Protein AF-A0A916D7Z2-F1 (afdb_monomer)

Foldseek 3Di:
DDDDDDDDDDDDDDDDDDDDDDDDDDDDPPPPDDDDDPDPDDPPDPDPPPPPVPDPVVPAPPDQCQDPQNLLVLLQVCLCCCLQPPAPDPGDDQPDPCSVPDSERPDAAEEFEDALYFLVSQVVSQVSNHDRYHYDDPVPPPPPHWYKYFNHWDDDQFKIKTKIWTFHCNVPADPVSHTQTKIKIWIWGGHPHRIHTPDIDIDDSPPDQGDDGDGRDPDGDPCSNVVRVVVCVVPPPDSPVD

Radius of gyration: 26.57 Å; Cα contacts (8 Å, |Δi|>4): 351; chains: 1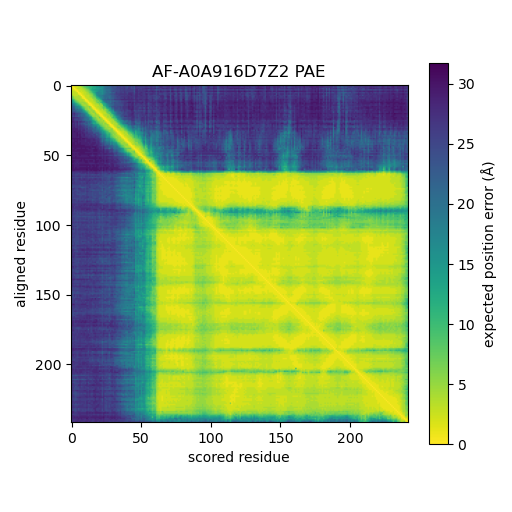; bounding box: 69×59×75 Å

Sequence (242 aa):
MGVPIARGGGELQTASMRLARRIREDDMNRIFGGVVVLGLCAIAGCQQYVSSPGVPTARGIPENPNKPAAVSCMVEAVRYVATRYPPGDFNYEARSAKEQGALEVPYAMVVNPPRGLRQSFYKRLVREIGPRCEPIAPANEAGPNPVFHISRVWMRFDSATVDVLRPMPEVGPGADGKPVYQMVTVRLEGGVEPWRVIHARAWAPEGVEIPAGYPMPDVERVDQFRWQMEEDQRNPPDRRAY

Structure (mmCIF, N/CA/C/O backbone):
data_AF-A0A916D7Z2-F1
#
_entry.id   AF-A0A916D7Z2-F1
#
loop_
_atom_site.group_PDB
_atom_site.id
_atom_site.type_symbol
_atom_site.label_atom_id
_atom_site.label_alt_id
_atom_site.label_comp_id
_atom_site.label_asym_id
_atom_site.label_entity_id
_atom_site.label_seq_id
_atom_site.pdbx_PDB_ins_code
_atom_site.Cartn_x
_atom_site.Cartn_y
_atom_site.Cartn_z
_atom_site.occupancy
_atom_site.B_iso_or_equiv
_atom_site.auth_seq_id
_atom_site.auth_comp_id
_atom_site.auth_asym_id
_atom_site.auth_atom_id
_atom_site.pdbx_PDB_model_num
ATOM 1 N N . MET A 1 1 ? -43.341 40.011 -0.600 1.00 49.50 1 MET A N 1
ATOM 2 C CA . MET A 1 1 ? -44.083 38.732 -0.523 1.00 49.50 1 MET A CA 1
ATOM 3 C C . MET A 1 1 ? -43.173 37.743 0.206 1.00 49.50 1 MET A C 1
ATOM 5 O O . MET A 1 1 ? -42.192 37.339 -0.383 1.00 49.50 1 MET A O 1
ATOM 9 N N . GLY A 1 2 ? -43.264 37.425 1.496 1.00 50.59 2 GLY A N 1
ATOM 10 C CA . GLY A 1 2 ? -44.355 37.533 2.460 1.00 50.59 2 GLY A CA 1
ATOM 11 C C . GLY A 1 2 ? -44.985 36.160 2.726 1.00 50.59 2 GLY A C 1
ATOM 12 O O . GLY A 1 2 ? -46.161 36.007 2.433 1.00 50.59 2 GLY A O 1
ATOM 13 N N . VAL A 1 3 ? -44.222 35.169 3.216 1.00 54.00 3 VAL A N 1
ATOM 14 C CA . VAL A 1 3 ? -44.752 33.848 3.620 1.00 54.00 3 VAL A CA 1
ATOM 15 C C . VAL A 1 3 ? -44.402 33.579 5.095 1.00 54.00 3 VAL A C 1
ATOM 17 O O . VAL A 1 3 ? -43.225 33.688 5.447 1.00 54.00 3 VAL A O 1
ATOM 20 N N . PRO A 1 4 ? -45.387 33.272 5.964 1.00 58.06 4 PRO A N 1
ATOM 21 C CA . PRO A 1 4 ? -45.192 33.129 7.406 1.00 58.06 4 PRO A CA 1
ATOM 22 C C . PRO A 1 4 ? -45.060 31.669 7.898 1.00 58.06 4 PRO A C 1
ATOM 24 O O . PRO A 1 4 ? -45.696 30.763 7.379 1.00 58.06 4 PRO A O 1
ATOM 27 N N . ILE A 1 5 ? -44.253 31.519 8.959 1.00 56.66 5 ILE A N 1
ATOM 28 C CA . ILE A 1 5 ? -44.453 30.774 10.226 1.00 56.66 5 ILE A CA 1
ATOM 29 C C . ILE A 1 5 ? -44.966 29.315 10.186 1.00 56.66 5 ILE A C 1
ATOM 31 O O . ILE A 1 5 ? -46.136 29.064 9.929 1.00 56.66 5 ILE A O 1
ATOM 35 N N . ALA A 1 6 ? -44.154 28.404 10.745 1.00 53.41 6 ALA A N 1
ATOM 36 C CA . ALA A 1 6 ? -44.627 27.374 11.681 1.00 53.41 6 ALA A CA 1
ATOM 37 C C . ALA A 1 6 ? -43.533 27.046 12.721 1.00 53.41 6 ALA A C 1
ATOM 39 O O . ALA A 1 6 ? -42.549 26.370 12.431 1.00 53.41 6 ALA A O 1
ATOM 40 N N . ARG A 1 7 ? -43.706 27.570 13.944 1.00 54.34 7 ARG A N 1
ATOM 41 C CA . ARG A 1 7 ? -42.998 27.154 15.166 1.00 54.34 7 ARG A CA 1
ATOM 42 C C . ARG A 1 7 ? -43.759 25.970 15.764 1.00 54.34 7 ARG A C 1
ATOM 44 O O . ARG A 1 7 ? -44.922 26.135 16.116 1.00 54.34 7 ARG A O 1
ATOM 51 N N . GLY A 1 8 ? -43.107 24.821 15.910 1.00 51.88 8 GLY A N 1
ATOM 52 C CA . GLY A 1 8 ? -43.609 23.687 16.685 1.00 51.88 8 GLY A CA 1
ATOM 53 C C . GLY A 1 8 ? -42.717 23.463 17.898 1.00 51.88 8 GLY A C 1
ATOM 54 O O . GLY A 1 8 ? -41.614 22.945 17.754 1.00 51.88 8 GLY A O 1
ATOM 55 N N . GLY A 1 9 ? -43.178 23.913 19.065 1.00 44.41 9 GLY A N 1
ATOM 56 C CA . GLY A 1 9 ? -42.588 23.602 20.362 1.00 44.41 9 GLY A CA 1
ATOM 57 C C . GLY A 1 9 ? -43.040 22.228 20.855 1.00 44.41 9 GLY A C 1
ATOM 58 O O . GLY A 1 9 ? -44.180 21.827 20.635 1.00 44.41 9 GLY A O 1
ATOM 59 N N . GLY A 1 10 ? -42.130 21.530 21.526 1.00 47.12 10 GLY A N 1
ATOM 60 C CA . GLY A 1 10 ? -42.363 20.253 22.193 1.00 47.12 10 GLY A CA 1
ATOM 61 C C . GLY A 1 10 ? -41.495 20.177 23.441 1.00 47.12 10 GLY A C 1
ATOM 62 O O . GLY A 1 10 ? -40.472 19.504 23.459 1.00 47.12 10 GLY A O 1
ATOM 63 N N . GLU A 1 11 ? -41.882 20.959 24.445 1.00 48.75 11 GLU A N 1
ATOM 64 C CA . GLU A 1 11 ? -41.474 20.817 25.841 1.00 48.75 11 GLU A CA 1
ATOM 65 C C . GLU A 1 11 ? -42.178 19.600 26.474 1.00 48.75 11 GLU A C 1
ATOM 67 O O . GLU A 1 11 ? -43.272 19.234 26.050 1.00 48.75 11 GLU A O 1
ATOM 72 N N . LEU A 1 12 ? -41.579 19.077 27.553 1.00 49.84 12 LEU A N 1
ATOM 73 C CA . LEU A 1 12 ? -42.124 18.135 28.552 1.00 49.84 12 LEU A CA 1
ATOM 74 C C . LEU A 1 12 ? -41.935 16.632 28.284 1.00 49.84 12 LEU A C 1
ATOM 76 O O . LEU A 1 12 ? -42.827 15.955 27.788 1.00 49.84 12 LEU A O 1
ATOM 80 N N . GLN A 1 13 ? -40.836 16.078 28.814 1.00 50.34 13 GLN A N 1
ATOM 81 C CA . GLN A 1 13 ? -40.924 14.903 29.698 1.00 50.34 13 GLN A CA 1
ATOM 82 C C . GLN A 1 13 ? -39.673 14.774 30.583 1.00 50.34 13 GLN A C 1
ATOM 84 O O . GLN A 1 13 ? -38.788 13.945 30.394 1.00 50.34 13 GLN A O 1
ATOM 89 N N . THR A 1 14 ? -39.628 15.628 31.600 1.00 53.16 14 THR A N 1
ATOM 90 C CA . THR A 1 14 ? -38.819 15.475 32.811 1.00 53.16 14 THR A CA 1
ATOM 91 C C . THR A 1 14 ? -39.800 15.209 33.947 1.00 53.16 14 THR A C 1
ATOM 93 O O . THR A 1 14 ? -40.543 16.119 34.293 1.00 53.16 14 THR A O 1
ATOM 96 N N . ALA A 1 15 ? -39.830 13.993 34.507 1.00 43.91 15 ALA A N 1
ATOM 97 C CA . ALA A 1 15 ? -40.147 13.730 35.921 1.00 43.91 15 ALA A CA 1
ATOM 98 C C . ALA A 1 15 ? -40.312 12.230 36.221 1.00 43.91 15 ALA A C 1
ATOM 100 O O . ALA A 1 15 ? -41.096 11.552 35.567 1.00 43.91 15 ALA A O 1
ATOM 101 N N . SER A 1 16 ? -39.701 11.826 37.346 1.00 46.69 16 SER A N 1
ATOM 102 C CA . SER A 1 16 ? -40.139 10.753 38.262 1.00 46.69 16 SER A CA 1
ATOM 103 C C . SER A 1 16 ? -40.000 9.309 37.769 1.00 46.69 16 SER A C 1
ATOM 105 O O . SER A 1 16 ? -40.387 8.976 36.668 1.00 46.69 16 SER A O 1
ATOM 107 N N . MET A 1 17 ? -39.516 8.328 38.529 1.00 45.81 17 MET A N 1
ATOM 108 C CA . MET A 1 17 ? -39.232 8.160 39.959 1.00 45.81 17 MET A CA 1
ATOM 109 C C . MET A 1 17 ? -38.392 6.869 40.035 1.00 45.81 17 MET A C 1
ATOM 111 O O . MET A 1 17 ? -38.741 5.869 39.419 1.00 45.81 17 MET A O 1
ATOM 115 N N . ARG A 1 18 ? -37.205 6.871 40.649 1.00 51.72 18 ARG A N 1
ATOM 116 C CA . ARG A 1 18 ? -36.972 6.312 41.997 1.00 51.72 18 ARG A CA 1
ATOM 117 C C . ARG A 1 18 ? -37.859 5.107 42.363 1.00 51.72 18 ARG A C 1
ATOM 119 O O . ARG A 1 18 ? -38.958 5.309 42.856 1.00 51.72 18 ARG A O 1
A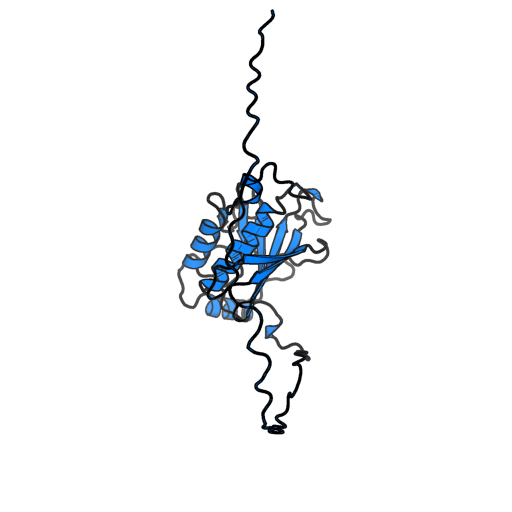TOM 126 N N . LEU A 1 19 ? -37.305 3.894 42.260 1.00 49.34 19 LEU A N 1
ATOM 127 C CA . LEU A 1 19 ? -37.539 2.762 43.179 1.00 49.34 19 LEU A CA 1
ATOM 128 C C . LEU A 1 19 ? -36.444 1.695 42.918 1.00 49.34 19 LEU A C 1
ATOM 130 O O . LEU A 1 19 ? -36.451 1.020 41.901 1.00 49.34 19 LEU A O 1
ATOM 134 N N . ALA A 1 20 ? -35.322 1.710 43.637 1.00 43.34 20 ALA A N 1
ATOM 135 C CA . ALA A 1 20 ? -35.097 0.942 44.869 1.00 43.34 20 ALA A CA 1
ATOM 136 C C . ALA A 1 20 ? -34.958 -0.593 44.688 1.00 43.34 20 ALA A C 1
ATOM 138 O O . ALA A 1 20 ? -35.936 -1.329 44.760 1.00 43.34 20 ALA A O 1
ATOM 139 N N . ARG A 1 21 ? -33.704 -1.059 44.567 1.00 48.19 21 ARG A N 1
ATOM 140 C CA . ARG A 1 21 ? -33.131 -2.310 45.134 1.00 48.19 21 ARG A CA 1
ATOM 141 C C . ARG A 1 21 ? -31.647 -2.326 44.729 1.00 48.19 21 ARG A C 1
ATOM 143 O O . ARG A 1 21 ? -31.343 -2.598 43.582 1.00 48.19 21 ARG A O 1
ATOM 150 N N . ARG A 1 22 ? -30.679 -1.849 45.518 1.00 52.09 22 ARG A N 1
ATOM 151 C CA . ARG A 1 22 ? -30.251 -2.284 46.863 1.00 52.09 22 ARG A CA 1
ATOM 152 C C . ARG A 1 22 ? -30.079 -3.807 46.937 1.00 52.09 22 ARG A C 1
ATOM 154 O O . ARG A 1 22 ? -30.904 -4.495 47.531 1.00 52.09 22 ARG A O 1
ATOM 161 N N . ILE A 1 23 ? -29.002 -4.305 46.325 1.00 56.97 23 ILE A N 1
ATOM 162 C CA . ILE A 1 23 ? -28.420 -5.623 46.607 1.00 56.97 23 ILE A CA 1
ATOM 163 C C . ILE A 1 23 ? -26.915 -5.438 46.851 1.00 56.97 23 ILE A C 1
ATOM 165 O O . ILE A 1 23 ? -26.148 -5.269 45.915 1.00 56.97 23 ILE A O 1
ATOM 169 N N . ARG A 1 24 ? -26.577 -5.441 48.147 1.00 48.75 24 ARG A N 1
ATOM 170 C CA . ARG A 1 24 ? -25.346 -5.926 48.800 1.00 48.75 24 ARG A CA 1
ATOM 171 C C . ARG A 1 24 ? -23.999 -5.612 48.141 1.00 48.75 24 ARG A C 1
ATOM 173 O O . ARG A 1 24 ? -23.380 -6.469 47.523 1.00 48.75 24 ARG A O 1
ATOM 180 N N . GLU A 1 25 ? -23.503 -4.423 48.446 1.00 55.09 25 GLU A N 1
ATOM 181 C CA . GLU A 1 25 ? -22.136 -4.275 48.953 1.00 55.09 25 GLU A CA 1
ATOM 182 C C . GLU A 1 25 ? -22.195 -4.573 50.467 1.00 55.09 25 GLU A C 1
ATOM 184 O O . GLU A 1 25 ? -23.236 -4.320 51.068 1.00 55.09 25 GLU A O 1
ATOM 189 N N . ASP A 1 26 ? -21.138 -5.141 51.051 1.00 50.84 26 ASP A N 1
ATOM 190 C CA . ASP A 1 26 ? -21.024 -5.651 52.439 1.00 50.84 26 ASP A CA 1
ATOM 191 C C . ASP A 1 26 ? -21.313 -7.159 52.599 1.00 50.84 26 ASP A C 1
ATOM 193 O O . ASP A 1 26 ? -22.373 -7.532 53.086 1.00 50.84 26 ASP A O 1
ATOM 197 N N . ASP A 1 27 ? -20.382 -8.031 52.163 1.00 49.69 27 ASP A N 1
ATOM 198 C CA . ASP A 1 27 ? -20.061 -9.319 52.840 1.00 49.69 27 ASP A CA 1
ATOM 199 C C . ASP A 1 27 ? -18.990 -10.172 52.117 1.00 49.69 27 ASP A C 1
ATOM 201 O O . ASP A 1 27 ? -19.120 -11.386 51.971 1.00 49.69 27 ASP A O 1
ATOM 205 N N . MET A 1 28 ? -17.872 -9.590 51.662 1.00 53.59 28 MET A N 1
ATOM 206 C CA . MET A 1 28 ? -16.782 -10.431 51.123 1.00 53.59 28 MET A CA 1
ATOM 207 C C . MET A 1 28 ? -15.371 -9.982 51.502 1.00 53.59 28 MET A C 1
ATOM 209 O O . MET A 1 28 ? -14.415 -10.229 50.778 1.00 53.59 28 MET A O 1
ATOM 213 N N . ASN A 1 29 ? -15.238 -9.360 52.678 1.00 49.62 29 ASN A N 1
ATOM 214 C CA . ASN A 1 29 ? -13.961 -8.875 53.214 1.00 49.62 29 ASN A CA 1
ATOM 215 C C . ASN A 1 29 ? -13.495 -9.614 54.488 1.00 49.62 29 ASN A C 1
ATOM 217 O O . ASN A 1 29 ? -12.782 -9.049 55.314 1.00 49.62 29 ASN A O 1
ATOM 221 N N . ARG A 1 30 ? -13.896 -10.880 54.691 1.00 50.03 30 ARG A N 1
ATOM 222 C CA . ARG A 1 30 ? -13.592 -11.630 55.932 1.00 50.03 30 ARG A CA 1
ATOM 223 C C . ARG A 1 30 ? -13.163 -13.090 55.758 1.00 50.03 30 ARG A C 1
ATOM 225 O O . ARG A 1 30 ? -13.492 -13.920 56.595 1.00 50.03 30 ARG A O 1
ATOM 232 N N . ILE A 1 31 ? -12.359 -13.408 54.744 1.00 53.72 31 ILE A N 1
ATOM 233 C CA . ILE A 1 31 ? -11.560 -14.649 54.760 1.00 53.72 31 ILE A CA 1
ATOM 234 C C . ILE A 1 31 ? -10.112 -14.314 54.379 1.00 53.72 31 ILE A C 1
ATOM 236 O O . ILE A 1 31 ? -9.596 -14.677 53.329 1.00 53.72 31 ILE A O 1
ATOM 240 N N . PHE A 1 32 ? -9.463 -13.565 55.274 1.00 48.22 32 PHE A N 1
ATOM 24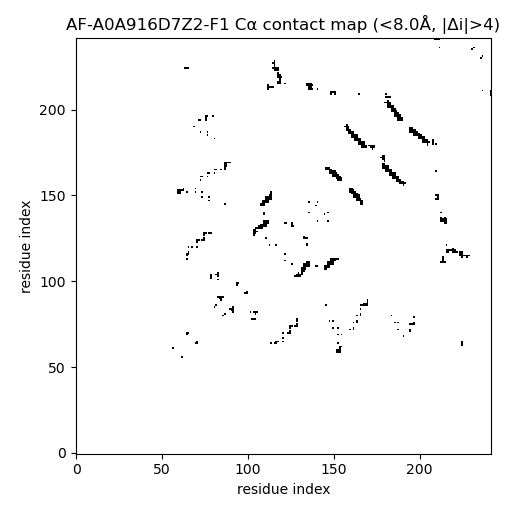1 C CA . PHE A 1 32 ? -8.019 -13.639 55.470 1.00 48.22 32 PHE A CA 1
ATOM 242 C C . PHE A 1 32 ? -7.746 -14.902 56.288 1.00 48.22 32 PHE A C 1
ATOM 244 O O . PHE A 1 32 ? -8.165 -14.990 57.440 1.00 48.22 32 PHE A O 1
ATOM 251 N N . GLY A 1 33 ? -7.064 -15.881 55.697 1.00 48.47 33 GLY A N 1
ATOM 252 C CA . GLY A 1 33 ? -6.774 -17.132 56.386 1.00 48.47 33 GLY A CA 1
ATOM 253 C C . GLY A 1 33 ? -5.818 -18.046 55.634 1.00 48.47 33 GLY A C 1
ATOM 254 O O . GLY A 1 33 ? -6.202 -19.148 55.283 1.00 48.47 33 GLY A O 1
ATOM 255 N N . GLY A 1 34 ? -4.580 -17.586 55.437 1.00 52.53 34 GLY A N 1
ATOM 256 C CA . GLY A 1 34 ? -3.409 -18.462 55.349 1.00 52.53 34 GLY A CA 1
ATOM 257 C C . GLY A 1 34 ? -3.189 -19.207 54.031 1.00 52.53 34 GLY A C 1
ATOM 258 O O . GLY A 1 34 ? -3.883 -20.158 53.706 1.00 52.53 34 GLY A O 1
ATOM 259 N N . VAL A 1 35 ? -2.127 -18.831 53.322 1.00 54.28 35 VAL A N 1
ATOM 260 C CA . VAL A 1 35 ? -0.909 -19.645 53.153 1.00 54.28 35 VAL A CA 1
ATOM 261 C C . VAL A 1 35 ? 0.024 -18.851 52.233 1.00 54.28 35 VAL A C 1
ATOM 263 O O . VAL A 1 35 ? -0.241 -18.625 51.055 1.00 54.28 35 VAL A O 1
ATOM 266 N N . VAL A 1 36 ? 1.124 -18.390 52.821 1.00 54.94 36 VAL A N 1
ATOM 267 C CA . VAL A 1 36 ? 2.285 -17.838 52.125 1.00 54.94 36 VAL A CA 1
ATOM 268 C C . VAL A 1 36 ? 3.044 -19.022 51.524 1.00 54.94 36 VAL A C 1
ATOM 270 O O . VAL A 1 36 ? 3.710 -19.750 52.254 1.00 54.94 36 VAL A O 1
ATOM 273 N N . VAL A 1 37 ? 2.953 -19.223 50.205 1.00 57.72 37 VAL A N 1
ATOM 274 C CA . VAL A 1 37 ? 3.957 -19.997 49.457 1.00 57.72 37 VAL A CA 1
ATOM 275 C C . VAL A 1 37 ? 4.864 -19.004 48.750 1.00 57.72 37 VAL A C 1
ATOM 277 O O . VAL A 1 37 ? 4.514 -18.404 47.736 1.00 57.72 37 VAL A O 1
ATOM 280 N N . LEU A 1 38 ? 6.045 -18.833 49.340 1.00 55.78 38 LEU A N 1
ATOM 281 C CA . LEU A 1 38 ? 7.215 -18.200 48.750 1.00 55.78 38 LEU A CA 1
ATOM 282 C C . LEU A 1 38 ? 7.659 -19.036 47.531 1.00 55.78 38 LEU A C 1
ATOM 284 O O . LEU A 1 38 ? 8.470 -19.952 47.642 1.00 55.78 38 LEU A O 1
ATOM 288 N N . GLY A 1 39 ? 7.080 -18.752 46.365 1.00 57.22 39 GLY A N 1
ATOM 289 C CA . GLY A 1 39 ? 7.452 -19.339 45.079 1.00 57.22 39 GLY A CA 1
ATOM 290 C C . GLY A 1 39 ? 8.335 -18.389 44.278 1.00 57.22 39 GLY A C 1
ATOM 291 O O . GLY A 1 39 ? 7.863 -17.729 43.357 1.00 57.22 39 GLY A O 1
ATOM 292 N N . LEU A 1 40 ? 9.611 -18.310 44.656 1.00 56.09 40 LEU A N 1
ATOM 293 C CA . LEU A 1 40 ? 10.700 -17.701 43.887 1.00 56.09 40 LEU A CA 1
ATOM 294 C C . LEU A 1 40 ? 10.844 -18.402 42.523 1.00 56.09 40 LEU A C 1
ATOM 296 O O . LEU A 1 40 ? 11.638 -19.324 42.372 1.00 56.09 40 LEU A O 1
ATOM 300 N N . CYS A 1 41 ? 10.101 -17.943 41.518 1.00 53.44 41 CYS A N 1
ATOM 301 C CA . CYS A 1 41 ? 10.340 -18.278 40.117 1.00 53.44 41 CYS A CA 1
ATOM 302 C C . CYS A 1 41 ? 10.607 -16.991 39.338 1.00 53.44 41 CYS A C 1
ATOM 304 O O . CYS A 1 41 ? 9.691 -16.301 38.904 1.00 53.44 41 CYS A O 1
ATOM 306 N N . ALA A 1 42 ? 11.899 -16.676 39.238 1.00 56.72 42 ALA A N 1
ATOM 307 C CA . ALA A 1 42 ? 12.555 -15.940 38.164 1.00 56.72 42 ALA A CA 1
ATOM 308 C C . ALA A 1 42 ? 11.622 -15.276 37.133 1.00 56.72 42 ALA A C 1
ATOM 310 O O . ALA A 1 42 ? 11.351 -15.832 36.069 1.00 56.72 42 ALA A O 1
ATOM 311 N N . ILE A 1 43 ? 11.230 -14.027 37.398 1.00 57.94 43 ILE A N 1
ATOM 312 C CA . ILE A 1 43 ? 10.771 -13.109 36.349 1.00 57.94 43 ILE A CA 1
ATOM 313 C C . ILE A 1 43 ? 12.032 -12.627 35.620 1.00 57.94 43 ILE A C 1
ATOM 315 O O . ILE A 1 43 ? 12.519 -11.512 35.797 1.00 57.94 43 ILE A O 1
ATOM 319 N N . ALA A 1 44 ? 12.644 -13.555 34.887 1.00 50.41 44 ALA A N 1
ATOM 320 C CA . ALA A 1 44 ? 13.781 -13.301 34.034 1.00 50.41 44 ALA A CA 1
ATOM 321 C C . ALA A 1 44 ? 13.329 -12.421 32.867 1.00 50.41 44 ALA A C 1
ATOM 323 O O . ALA A 1 44 ? 12.529 -12.837 32.034 1.00 50.41 44 ALA A O 1
ATOM 324 N N . GLY A 1 45 ? 13.895 -11.217 32.822 1.00 45.09 45 GLY A N 1
ATOM 325 C CA . GLY A 1 45 ? 14.105 -10.456 31.601 1.00 45.09 45 GLY A CA 1
ATOM 326 C C . GLY A 1 45 ? 12.848 -9.881 30.964 1.00 45.09 45 GLY A C 1
ATOM 327 O O . GLY A 1 45 ? 12.246 -10.489 30.082 1.00 45.09 45 GLY A O 1
ATOM 328 N N . CYS A 1 46 ? 12.560 -8.616 31.274 1.00 45.12 46 CYS A N 1
ATOM 329 C CA . CYS A 1 46 ? 11.953 -7.739 30.281 1.00 45.12 46 CYS A CA 1
ATOM 330 C C . CYS A 1 46 ? 12.826 -7.798 29.018 1.00 45.12 46 CYS A C 1
ATOM 332 O O . CYS A 1 46 ? 13.962 -7.325 29.005 1.00 45.12 46 CYS A O 1
ATOM 334 N N . GLN A 1 47 ? 12.311 -8.467 27.991 1.00 42.62 47 GLN A N 1
ATOM 335 C CA . GLN A 1 47 ? 12.988 -8.737 26.733 1.00 42.62 47 GLN A CA 1
ATOM 336 C C . GLN A 1 47 ? 13.272 -7.427 25.988 1.00 42.62 47 GLN A C 1
ATOM 338 O O . GLN A 1 47 ? 12.444 -6.938 25.221 1.00 42.62 47 GLN A O 1
ATOM 343 N N . GLN A 1 48 ? 14.467 -6.868 26.163 1.00 35.06 48 GLN A N 1
ATOM 344 C CA . GLN A 1 48 ? 15.028 -5.953 25.178 1.00 35.06 48 GLN A CA 1
ATOM 345 C C . GLN A 1 48 ? 15.531 -6.780 23.992 1.00 35.06 48 GLN A C 1
ATOM 347 O O . GLN A 1 48 ? 16.666 -7.249 23.970 1.00 35.06 48 GLN A O 1
ATOM 352 N N . TYR A 1 49 ? 14.677 -6.949 22.980 1.00 36.44 49 TYR A N 1
ATOM 353 C CA . TYR A 1 49 ? 15.124 -7.351 21.647 1.00 36.44 49 TYR A CA 1
ATOM 354 C C . TYR A 1 49 ? 15.879 -6.181 21.010 1.00 36.44 49 TYR A C 1
ATOM 356 O O . TYR A 1 49 ? 15.324 -5.400 20.240 1.00 36.44 49 TYR A O 1
ATOM 364 N N . VAL A 1 50 ? 17.163 -6.056 21.337 1.00 33.47 50 VAL A N 1
ATOM 365 C CA . VAL A 1 50 ? 18.112 -5.326 20.497 1.00 33.47 50 VAL A CA 1
ATOM 366 C C . VAL A 1 50 ? 18.667 -6.347 19.515 1.00 33.47 50 VAL A C 1
ATOM 368 O O . VAL A 1 50 ? 19.564 -7.118 19.840 1.00 33.47 50 VAL A O 1
ATOM 371 N N . SER A 1 51 ? 18.104 -6.401 18.309 1.00 37.94 51 SER A N 1
ATOM 372 C CA . SER A 1 51 ? 18.710 -7.149 17.208 1.00 37.94 51 SER A CA 1
ATOM 373 C C . SER A 1 51 ? 19.949 -6.388 16.730 1.00 37.94 51 SER A C 1
ATOM 375 O O . SER A 1 51 ? 19.866 -5.590 15.796 1.00 37.94 51 SER A O 1
ATOM 377 N N . SER A 1 52 ? 21.075 -6.593 17.415 1.00 33.78 52 SER A N 1
ATOM 378 C CA . SER A 1 52 ? 22.398 -6.164 16.968 1.00 33.78 52 SER A CA 1
ATOM 379 C C . SER A 1 52 ? 23.366 -7.355 16.998 1.00 33.78 52 SER A C 1
ATOM 381 O O . SER A 1 52 ? 23.469 -8.009 18.037 1.00 33.78 52 SER A O 1
ATOM 383 N N . PRO A 1 53 ? 24.075 -7.649 15.894 1.00 50.34 53 PRO A N 1
ATOM 384 C CA . PRO A 1 53 ? 23.992 -6.961 14.607 1.00 50.34 53 PRO A CA 1
ATOM 385 C C . PRO A 1 53 ? 22.644 -7.219 13.917 1.00 50.34 53 PRO A C 1
ATOM 387 O O . PRO A 1 53 ? 21.990 -8.234 14.157 1.00 50.34 53 PRO A O 1
ATOM 390 N N . GLY A 1 54 ? 22.203 -6.260 13.098 1.00 37.59 54 GLY A N 1
ATOM 391 C CA . GLY A 1 54 ? 20.910 -6.310 12.419 1.00 37.59 54 GLY A CA 1
ATOM 392 C C . GLY A 1 54 ? 20.740 -7.624 11.665 1.00 37.59 54 GLY A C 1
ATOM 393 O O . GLY A 1 54 ? 21.427 -7.871 10.675 1.00 37.59 54 GLY A O 1
ATOM 394 N N . VAL A 1 55 ? 19.829 -8.472 12.145 1.00 41.62 55 VAL A N 1
ATOM 395 C CA . VAL A 1 55 ? 19.451 -9.697 11.443 1.00 41.62 55 VAL A CA 1
ATOM 396 C C . VAL A 1 55 ? 18.943 -9.263 10.062 1.00 41.62 55 VAL A C 1
ATOM 398 O O . VAL A 1 55 ? 18.155 -8.316 9.996 1.00 41.62 55 VAL A O 1
ATOM 401 N N . PRO A 1 56 ? 19.354 -9.908 8.956 1.00 44.25 56 PRO A N 1
ATOM 402 C CA . PRO A 1 56 ? 18.895 -9.575 7.603 1.00 44.25 56 PRO A CA 1
ATOM 403 C C . PRO A 1 56 ? 17.366 -9.446 7.471 1.00 44.25 56 PRO A C 1
ATOM 405 O O . PRO A 1 56 ? 16.886 -8.717 6.612 1.00 44.25 56 PRO A O 1
ATOM 408 N N . THR A 1 57 ? 16.609 -10.065 8.384 1.00 44.88 57 THR A N 1
ATOM 409 C CA . THR A 1 57 ? 15.151 -9.955 8.550 1.00 44.88 57 THR A CA 1
ATOM 410 C C . THR A 1 57 ? 14.637 -8.559 8.934 1.00 44.88 57 THR A C 1
ATOM 412 O O . THR A 1 57 ? 13.430 -8.339 8.915 1.00 44.88 57 THR A O 1
ATOM 415 N N . ALA A 1 58 ? 15.508 -7.617 9.313 1.00 41.69 58 ALA A N 1
ATOM 416 C CA . ALA A 1 58 ? 15.155 -6.209 9.521 1.00 41.69 58 ALA A CA 1
ATOM 417 C C . ALA A 1 58 ? 14.982 -5.441 8.195 1.00 41.69 58 ALA A C 1
ATOM 419 O O . ALA A 1 58 ? 14.417 -4.347 8.184 1.00 41.69 58 ALA A O 1
ATOM 420 N N . ARG A 1 59 ? 15.433 -6.013 7.068 1.00 51.19 59 ARG A N 1
ATOM 421 C CA . ARG A 1 59 ? 15.109 -5.528 5.724 1.00 51.19 59 ARG A CA 1
ATOM 422 C C . ARG A 1 59 ? 13.816 -6.208 5.277 1.00 51.19 59 ARG A C 1
ATOM 424 O O . ARG A 1 59 ? 13.833 -7.403 5.037 1.00 51.19 59 ARG A O 1
ATOM 431 N N . GLY A 1 60 ? 12.726 -5.443 5.220 1.00 46.69 60 GLY A N 1
ATOM 432 C CA . GLY A 1 60 ? 11.525 -5.702 4.412 1.00 46.69 60 GLY A CA 1
ATOM 433 C C . GLY A 1 60 ? 11.030 -7.152 4.289 1.00 46.69 60 GLY A C 1
ATOM 434 O O . GLY A 1 60 ? 11.559 -7.935 3.516 1.00 46.69 60 GLY A O 1
ATOM 435 N N . ILE A 1 61 ? 9.908 -7.434 4.959 1.00 53.25 61 ILE A N 1
ATOM 436 C CA . ILE A 1 61 ? 9.000 -8.574 4.732 1.00 53.25 61 ILE A CA 1
ATOM 437 C C . ILE A 1 61 ? 9.623 -9.969 4.995 1.00 53.25 61 ILE A C 1
ATOM 439 O O . ILE A 1 61 ? 9.828 -10.757 4.074 1.00 53.25 61 ILE A O 1
ATOM 443 N N . PRO A 1 62 ? 9.833 -10.357 6.273 1.00 56.72 62 PRO A N 1
ATOM 444 C CA . PRO A 1 62 ? 10.061 -11.762 6.634 1.00 56.72 62 PRO A CA 1
ATOM 445 C C . PRO A 1 62 ? 8.794 -12.631 6.497 1.00 56.72 62 PRO A C 1
ATOM 447 O O . PRO A 1 62 ? 8.865 -13.853 6.618 1.00 56.72 62 PRO A O 1
ATOM 450 N N . GLU A 1 63 ? 7.626 -12.026 6.255 1.00 69.94 63 GLU A N 1
ATOM 451 C CA . GLU A 1 63 ? 6.346 -12.727 6.179 1.00 69.94 63 GLU A CA 1
ATOM 452 C C . GLU A 1 63 ? 5.760 -12.725 4.772 1.00 69.94 63 GLU A C 1
ATOM 454 O O . GLU A 1 63 ? 5.524 -11.676 4.193 1.00 69.94 63 GLU A O 1
ATOM 459 N N . ASN A 1 64 ? 5.442 -13.908 4.247 1.00 83.38 64 ASN A N 1
ATOM 460 C CA . ASN A 1 64 ? 4.779 -14.056 2.954 1.00 83.38 64 ASN A CA 1
ATOM 461 C C . ASN A 1 64 ? 3.528 -13.142 2.855 1.00 83.38 64 ASN A C 1
ATOM 463 O O . ASN A 1 64 ? 2.570 -13.370 3.603 1.00 83.38 64 ASN A O 1
ATOM 467 N N . PRO A 1 65 ? 3.486 -12.162 1.924 1.00 90.00 65 PRO A N 1
ATOM 468 C CA . PRO A 1 65 ? 2.372 -11.221 1.792 1.00 90.00 65 PRO A CA 1
ATOM 469 C C . PRO A 1 65 ? 1.094 -11.898 1.270 1.00 90.00 65 PRO A C 1
ATOM 471 O O . PRO A 1 65 ? 0.014 -11.318 1.315 1.00 90.00 65 PRO A O 1
ATOM 474 N N . ASN A 1 66 ? 1.187 -13.158 0.831 1.00 92.44 66 ASN A N 1
ATOM 475 C CA . ASN A 1 66 ? 0.070 -13.979 0.360 1.00 92.44 66 ASN A CA 1
ATOM 476 C C . ASN A 1 66 ? -0.695 -14.678 1.493 1.00 92.44 66 ASN A C 1
ATOM 478 O O . ASN A 1 66 ? -1.205 -15.786 1.321 1.00 92.44 66 ASN A O 1
ATOM 482 N N . LYS A 1 67 ? -0.753 -14.055 2.672 1.00 92.94 67 LYS A N 1
ATOM 483 C CA . LYS A 1 67 ? -1.626 -14.473 3.772 1.00 92.94 67 LYS A CA 1
ATOM 484 C C . LYS A 1 67 ? -2.879 -13.590 3.772 1.00 92.94 67 LYS A C 1
ATOM 486 O O . LYS A 1 67 ? -2.742 -12.375 3.640 1.00 92.94 67 LYS A O 1
ATOM 491 N N . PRO A 1 68 ? -4.084 -14.142 4.005 1.00 95.31 68 PRO A N 1
ATOM 492 C CA . PRO A 1 68 ? -5.305 -13.340 4.102 1.00 95.31 68 PRO A CA 1
ATOM 493 C C . PRO A 1 68 ? -5.200 -12.180 5.099 1.00 95.31 68 PRO A C 1
ATOM 495 O O . PRO A 1 68 ? -5.593 -11.067 4.772 1.00 95.31 68 PRO A O 1
ATOM 498 N N . ALA A 1 69 ? -4.589 -12.416 6.266 1.00 94.06 69 ALA A N 1
ATOM 499 C CA . ALA A 1 69 ? -4.394 -11.382 7.280 1.00 94.06 69 ALA A CA 1
ATOM 500 C C . ALA A 1 69 ? -3.509 -10.222 6.784 1.00 94.06 69 ALA A C 1
ATOM 502 O O . ALA A 1 69 ? -3.828 -9.068 7.042 1.00 94.06 69 ALA A O 1
ATOM 503 N N . ALA A 1 70 ? -2.448 -10.511 6.021 1.00 94.56 70 ALA A N 1
ATOM 504 C CA . ALA A 1 70 ? -1.579 -9.479 5.4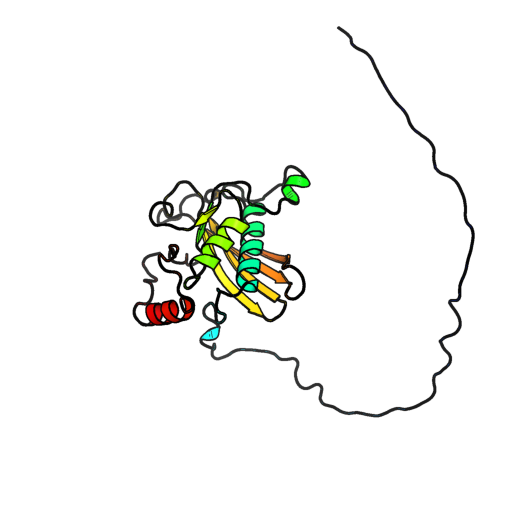57 1.00 94.56 70 ALA A CA 1
ATOM 505 C C . ALA A 1 70 ? -2.318 -8.602 4.445 1.00 94.56 70 ALA A C 1
ATOM 507 O O . ALA A 1 70 ? -2.160 -7.383 4.460 1.00 94.56 70 ALA A O 1
ATOM 508 N N . VAL A 1 71 ? -3.168 -9.204 3.607 1.00 96.19 71 VAL A N 1
ATOM 509 C CA . VAL A 1 71 ? -4.007 -8.444 2.672 1.00 96.19 71 VAL A CA 1
ATOM 510 C C . VAL A 1 71 ? -5.006 -7.563 3.403 1.00 96.19 71 VAL A C 1
ATOM 512 O O . VAL A 1 71 ? -5.089 -6.385 3.076 1.00 96.19 71 VAL A O 1
ATOM 515 N N . SER A 1 72 ? -5.683 -8.071 4.433 1.00 96.62 72 SER A N 1
ATOM 516 C CA . SER A 1 72 ? -6.579 -7.244 5.248 1.00 96.62 72 SER A CA 1
ATOM 517 C C . SER A 1 72 ? -5.845 -6.070 5.910 1.00 96.62 72 SER A C 1
ATOM 519 O O . SER A 1 72 ? -6.335 -4.948 5.844 1.00 96.62 72 SER A O 1
ATOM 521 N N . CYS A 1 73 ? -4.639 -6.277 6.457 1.00 96.25 73 CYS A N 1
ATOM 522 C CA . CYS A 1 73 ? -3.824 -5.181 6.997 1.00 96.25 73 CYS A CA 1
ATOM 523 C C . CYS A 1 73 ? -3.479 -4.126 5.943 1.00 96.25 73 CYS A C 1
ATOM 525 O O . CYS A 1 73 ? -3.571 -2.931 6.213 1.00 96.25 73 CYS A O 1
ATOM 527 N N . MET A 1 74 ? -3.058 -4.562 4.752 1.00 97.69 74 MET A N 1
ATOM 528 C CA . MET A 1 74 ? -2.718 -3.659 3.651 1.00 97.69 74 MET A CA 1
ATOM 529 C C . MET A 1 74 ? -3.933 -2.849 3.191 1.00 97.69 74 MET A C 1
ATOM 531 O O . MET A 1 74 ? -3.815 -1.644 2.991 1.00 97.69 74 MET A O 1
ATOM 535 N N . VAL A 1 75 ? -5.096 -3.493 3.065 1.00 97.94 75 VAL A N 1
ATOM 536 C CA . VAL A 1 75 ? -6.361 -2.846 2.692 1.00 97.94 75 VAL A CA 1
ATOM 537 C C . VAL A 1 75 ? -6.728 -1.760 3.702 1.00 97.94 75 VAL A C 1
ATOM 539 O O . VAL A 1 75 ? -6.940 -0.616 3.306 1.00 97.94 75 VAL A O 1
ATOM 542 N N . GLU A 1 76 ? -6.739 -2.082 4.997 1.00 97.75 76 GLU A N 1
ATOM 543 C CA . GLU A 1 76 ? -7.090 -1.124 6.054 1.00 97.75 76 GLU A CA 1
ATOM 544 C C . GLU A 1 76 ? -6.076 0.021 6.162 1.00 97.75 76 GLU A C 1
ATOM 546 O O . GLU A 1 76 ? -6.459 1.182 6.311 1.00 97.75 76 GLU A O 1
ATOM 551 N N . ALA A 1 77 ? -4.781 -0.269 6.005 1.00 97.50 77 ALA A N 1
ATOM 552 C CA . ALA A 1 77 ? -3.748 0.759 5.999 1.00 97.50 77 ALA A CA 1
ATOM 553 C C . ALA A 1 77 ? -3.900 1.724 4.815 1.00 97.50 77 ALA A C 1
ATOM 555 O O . ALA A 1 77 ? -3.875 2.939 5.011 1.00 97.50 77 ALA A O 1
ATOM 556 N N . VAL A 1 78 ? -4.094 1.209 3.596 1.00 97.88 78 VAL A N 1
ATOM 557 C CA . VAL A 1 78 ? -4.264 2.058 2.408 1.00 97.88 78 VAL A CA 1
ATOM 558 C C . VAL A 1 78 ? -5.569 2.846 2.480 1.00 97.88 78 VAL A C 1
ATOM 560 O O . VAL A 1 78 ? -5.543 4.044 2.220 1.00 97.88 78 VAL A O 1
ATOM 563 N N . ARG A 1 79 ? -6.687 2.233 2.891 1.00 97.12 79 ARG A N 1
ATOM 564 C CA . ARG A 1 79 ? -7.966 2.938 3.097 1.00 97.12 79 ARG A CA 1
ATOM 565 C C . ARG A 1 79 ? -7.822 4.077 4.096 1.00 97.12 79 ARG A C 1
ATOM 567 O O . ARG A 1 79 ? -8.254 5.193 3.812 1.00 97.12 79 ARG A O 1
ATOM 574 N N . TYR A 1 80 ? -7.172 3.827 5.232 1.00 95.56 80 TYR A N 1
ATOM 575 C CA . TYR A 1 80 ? -6.933 4.859 6.236 1.00 95.56 80 TYR A CA 1
ATOM 576 C C . TYR A 1 80 ? -6.097 6.008 5.668 1.00 95.56 80 TYR A C 1
ATOM 578 O O . TYR A 1 80 ? -6.458 7.171 5.825 1.00 95.56 80 TYR A O 1
ATOM 586 N N . VAL A 1 81 ? -4.998 5.701 4.974 1.00 95.94 81 VAL A N 1
ATOM 587 C CA . VAL A 1 81 ? -4.110 6.737 4.432 1.00 95.94 81 VAL A CA 1
ATOM 588 C C . VAL A 1 81 ? -4.789 7.519 3.310 1.00 95.94 81 VAL A C 1
ATOM 590 O O . VAL A 1 81 ? -4.754 8.743 3.322 1.00 95.94 81 VAL A O 1
ATOM 593 N N . ALA A 1 82 ? -5.464 6.844 2.386 1.00 95.56 82 ALA A N 1
ATOM 594 C CA . ALA A 1 82 ? -6.136 7.468 1.253 1.00 95.56 82 ALA A CA 1
ATOM 595 C C . ALA A 1 82 ? -7.345 8.329 1.662 1.00 95.56 82 ALA A C 1
ATOM 597 O O . ALA A 1 82 ? -7.618 9.339 1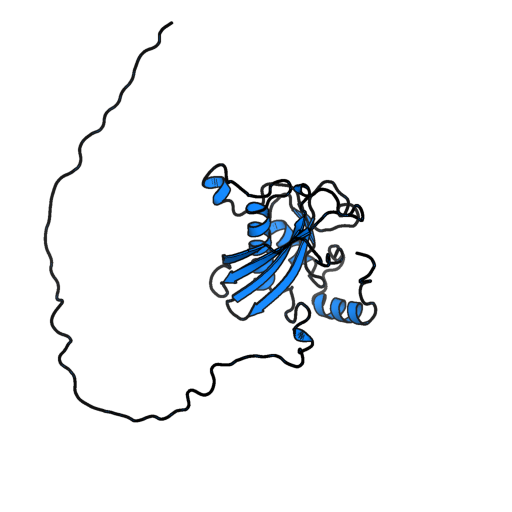.012 1.00 95.56 82 ALA A O 1
ATOM 598 N N . THR A 1 83 ? -8.063 7.959 2.727 1.00 93.44 83 THR A N 1
ATOM 599 C CA . THR A 1 83 ? -9.181 8.761 3.252 1.00 93.44 83 THR A CA 1
ATOM 600 C C . THR A 1 83 ? -8.696 9.910 4.128 1.00 93.44 83 THR A C 1
ATOM 602 O O . THR A 1 83 ? -9.198 11.018 3.998 1.00 93.44 83 THR A O 1
ATOM 605 N N . ARG A 1 84 ? -7.695 9.690 4.992 1.00 92.19 84 ARG A N 1
ATOM 606 C CA . ARG A 1 84 ? -7.182 10.716 5.917 1.00 92.19 84 ARG A CA 1
ATOM 607 C C . ARG A 1 84 ? -6.233 11.718 5.259 1.00 92.19 84 ARG A C 1
ATOM 609 O O . ARG A 1 84 ? -6.071 12.823 5.776 1.00 92.19 84 ARG A O 1
ATOM 616 N N . TYR A 1 85 ? -5.601 11.328 4.161 1.00 92.94 85 TYR A N 1
ATOM 617 C CA . TYR A 1 85 ? -4.582 12.107 3.473 1.00 92.94 85 TYR A CA 1
ATOM 618 C C . TYR A 1 85 ? -4.791 12.063 1.947 1.00 92.94 85 TYR A C 1
ATOM 620 O O . TYR A 1 85 ? -3.920 11.560 1.225 1.00 92.94 85 TYR A O 1
ATOM 628 N N . PRO A 1 86 ? -5.931 12.558 1.430 1.00 93.19 86 PRO A N 1
ATOM 629 C CA . PRO A 1 86 ? -6.188 12.569 -0.002 1.00 93.19 86 PRO A CA 1
ATOM 630 C C . PRO A 1 86 ? -5.131 13.417 -0.734 1.00 93.19 86 PRO A C 1
ATOM 632 O O . PRO A 1 86 ? -4.676 14.428 -0.194 1.00 93.19 86 PRO A O 1
ATOM 635 N N . PRO A 1 87 ? -4.716 13.029 -1.950 1.00 93.12 87 PRO A N 1
ATOM 636 C CA . PRO A 1 87 ? -3.773 13.817 -2.738 1.00 93.12 87 PRO A CA 1
ATOM 637 C C . PRO A 1 87 ? -4.323 15.216 -3.039 1.00 93.12 87 PRO A C 1
ATOM 639 O O . PRO A 1 87 ? -5.486 15.349 -3.427 1.00 93.12 87 PRO A O 1
ATOM 642 N N . GLY A 1 88 ? -3.488 16.248 -2.898 1.00 89.38 88 GLY A N 1
ATOM 643 C CA . GLY A 1 88 ? -3.859 17.642 -3.169 1.00 89.38 88 GLY A CA 1
ATOM 644 C C . GLY A 1 88 ? -4.363 18.414 -1.949 1.00 89.38 88 GLY A C 1
ATOM 645 O O . GLY A 1 88 ? -4.577 19.619 -2.059 1.00 89.38 88 GLY A O 1
ATOM 646 N N . ASP A 1 89 ? -4.508 17.754 -0.798 1.00 83.56 89 ASP A N 1
ATOM 647 C CA . ASP A 1 89 ? -4.794 18.399 0.481 1.00 83.56 89 ASP A CA 1
ATOM 648 C C . ASP A 1 89 ? -3.808 17.917 1.559 1.00 83.56 89 ASP A C 1
ATOM 650 O O . ASP A 1 89 ? -3.419 16.743 1.615 1.00 83.56 89 ASP A O 1
ATOM 654 N N . PHE A 1 90 ? -3.401 18.837 2.434 1.00 73.62 90 PHE A N 1
ATOM 655 C CA . PHE A 1 90 ? -2.526 18.539 3.568 1.00 73.62 90 PHE A CA 1
ATOM 656 C C . PHE A 1 90 ? -3.302 17.913 4.728 1.00 73.62 90 PHE A C 1
ATOM 658 O O . PHE A 1 90 ? -2.748 17.096 5.465 1.00 73.62 90 PHE A O 1
ATOM 665 N N . ASN A 1 91 ? -4.574 18.286 4.894 1.00 74.06 91 ASN A N 1
ATOM 666 C CA . ASN A 1 91 ? -5.418 17.822 5.987 1.00 74.06 91 ASN A CA 1
ATOM 667 C C . ASN A 1 91 ? -6.785 17.416 5.447 1.00 74.06 91 ASN A C 1
ATOM 669 O O . ASN A 1 91 ? -7.547 18.252 4.982 1.00 74.06 91 ASN A O 1
ATOM 673 N N . TYR A 1 92 ? -7.151 16.142 5.589 1.00 75.44 92 TYR A N 1
ATOM 674 C CA . TYR A 1 92 ? -8.531 15.753 5.322 1.00 75.44 92 TYR A CA 1
ATOM 675 C C . TYR A 1 92 ? -9.467 16.317 6.390 1.00 75.44 92 TYR A C 1
ATOM 677 O O . TYR A 1 92 ? -9.470 15.856 7.537 1.00 75.44 92 TYR A O 1
ATOM 685 N N . GLU A 1 93 ? -10.297 17.275 6.007 1.00 76.88 93 GLU A N 1
ATOM 686 C CA . GLU A 1 93 ? -11.464 17.681 6.778 1.00 76.88 93 GLU A CA 1
ATOM 687 C C . GLU A 1 93 ? -12.700 17.011 6.177 1.00 76.88 93 GLU A C 1
ATOM 689 O O . GLU A 1 93 ? -13.223 17.430 5.145 1.00 76.88 93 GLU A O 1
ATOM 694 N N . ALA A 1 94 ? -13.159 15.931 6.817 1.00 80.06 94 ALA A N 1
ATOM 695 C CA . ALA A 1 94 ? -14.393 15.268 6.419 1.00 80.06 94 ALA A CA 1
ATOM 696 C C . ALA A 1 94 ? -15.551 16.274 6.470 1.00 80.06 94 ALA A C 1
ATOM 698 O O . ALA A 1 94 ? -15.818 16.871 7.516 1.00 80.06 94 ALA A O 1
ATOM 699 N N . ARG A 1 95 ? -16.290 16.431 5.368 1.00 83.50 95 ARG A N 1
ATOM 700 C CA . ARG A 1 95 ? -17.416 17.380 5.302 1.00 83.50 95 ARG A CA 1
ATOM 701 C C . ARG A 1 95 ? -18.628 16.884 6.084 1.00 83.50 95 ARG A C 1
ATOM 703 O O . ARG A 1 95 ? -19.541 17.650 6.380 1.00 83.50 95 ARG A O 1
ATOM 710 N N . SER A 1 96 ? -18.671 15.585 6.380 1.00 87.69 96 SER A N 1
ATOM 711 C CA . SER A 1 96 ? -19.744 14.954 7.143 1.00 87.69 96 SER A CA 1
ATOM 712 C C . SER A 1 96 ? -19.251 13.738 7.925 1.00 87.69 96 SER A C 1
ATOM 714 O O . SER A 1 96 ? -18.296 13.072 7.527 1.00 87.69 96 SER A O 1
ATOM 716 N N . ALA A 1 97 ? -19.979 13.371 8.984 1.00 85.31 97 ALA A N 1
ATOM 717 C CA . ALA A 1 97 ? -19.732 12.136 9.734 1.00 85.31 97 ALA A CA 1
ATOM 718 C C . ALA A 1 97 ? -19.806 10.876 8.847 1.00 85.31 97 ALA A C 1
ATOM 720 O O . ALA A 1 97 ? -19.107 9.898 9.093 1.00 85.31 97 ALA A O 1
ATOM 721 N N . LYS A 1 98 ? -20.620 10.909 7.780 1.00 88.00 98 LYS A N 1
ATOM 722 C CA . LYS A 1 98 ? -20.704 9.821 6.797 1.00 88.00 98 LYS A CA 1
ATOM 723 C C . LYS A 1 98 ? -19.408 9.675 5.997 1.00 88.00 98 LYS A C 1
ATOM 725 O O . LYS A 1 98 ? -18.979 8.558 5.747 1.00 88.00 98 LYS A O 1
ATOM 730 N N . GLU A 1 99 ? -18.802 10.792 5.605 1.00 84.12 99 GLU A N 1
ATOM 731 C CA . GLU A 1 99 ? -17.519 10.814 4.889 1.00 84.12 99 GLU A CA 1
ATOM 732 C C . GLU A 1 99 ? -16.363 10.399 5.805 1.00 84.12 99 GLU A C 1
ATOM 734 O O . GLU A 1 99 ? -15.439 9.715 5.380 1.00 84.12 99 GLU A O 1
ATOM 739 N N . GLN A 1 100 ? -16.442 10.770 7.085 1.00 82.19 100 GLN A N 1
ATOM 740 C CA . GLN A 1 100 ? -15.478 10.354 8.101 1.00 82.19 100 GLN A CA 1
ATOM 741 C C . GLN A 1 100 ? -15.545 8.847 8.389 1.00 82.19 100 GLN A C 1
ATOM 743 O O . GLN A 1 100 ? -14.523 8.234 8.679 1.00 82.19 100 GLN A O 1
ATOM 748 N N . GLY A 1 101 ? -16.741 8.253 8.316 1.00 84.25 101 GLY A N 1
ATOM 749 C CA . GLY A 1 101 ? -16.970 6.819 8.505 1.00 84.25 101 GLY A CA 1
ATOM 750 C C . GLY A 1 101 ? -16.908 5.985 7.222 1.00 84.25 101 GLY A C 1
ATOM 751 O O . GLY A 1 101 ? -17.288 4.814 7.251 1.00 84.25 101 GLY A O 1
ATOM 752 N N . ALA A 1 102 ? -16.501 6.566 6.090 1.00 88.25 102 ALA A N 1
ATOM 753 C CA . ALA A 1 102 ? -16.411 5.836 4.833 1.00 88.25 102 ALA A CA 1
ATOM 754 C C . ALA A 1 102 ? -15.287 4.791 4.902 1.00 88.25 102 ALA A C 1
ATOM 756 O O . ALA A 1 102 ? -14.134 5.117 5.168 1.00 88.25 102 ALA A O 1
ATOM 757 N N . LEU A 1 103 ? -15.633 3.528 4.640 1.00 89.44 103 LEU A N 1
ATOM 758 C CA . LEU A 1 103 ? -14.675 2.417 4.633 1.00 89.44 103 LEU A CA 1
ATOM 759 C C . LEU A 1 103 ? -13.947 2.266 3.292 1.00 89.44 103 LEU A C 1
ATOM 761 O O . LEU A 1 103 ? -12.964 1.543 3.211 1.00 89.44 103 LEU A O 1
ATOM 765 N N . GLU A 1 104 ? -14.428 2.914 2.233 1.00 94.38 104 GLU A N 1
ATOM 766 C CA . GLU A 1 104 ? -13.889 2.786 0.877 1.00 94.38 104 GLU A CA 1
ATOM 767 C C . GLU A 1 104 ? -13.336 4.114 0.370 1.00 94.38 104 GLU A C 1
ATOM 769 O O . GLU A 1 104 ? -13.840 5.189 0.707 1.00 94.38 104 GLU A O 1
ATOM 774 N N . VAL A 1 105 ? -12.323 4.036 -0.494 1.00 94.81 105 VAL A N 1
ATOM 775 C CA . VAL A 1 105 ? -11.696 5.221 -1.087 1.00 94.81 105 VAL A CA 1
ATOM 776 C C . VAL A 1 105 ? -12.597 5.807 -2.189 1.00 94.81 105 VAL A C 1
ATOM 778 O O . VAL A 1 105 ? -12.914 5.115 -3.163 1.00 94.81 105 VAL A O 1
ATOM 781 N N . PRO A 1 106 ? -13.011 7.086 -2.093 1.00 92.31 106 PRO A N 1
ATOM 782 C CA . PRO A 1 106 ? -14.011 7.676 -2.977 1.00 92.31 106 PRO A CA 1
ATOM 783 C C . PRO A 1 106 ? -13.404 8.318 -4.233 1.00 92.31 106 PRO A C 1
ATOM 785 O O . PRO A 1 106 ? -14.008 9.222 -4.808 1.00 92.31 106 PRO A O 1
ATOM 788 N N . TYR A 1 107 ? -12.228 7.899 -4.690 1.00 95.25 107 TYR A N 1
ATOM 789 C CA . TYR A 1 107 ? -11.591 8.429 -5.898 1.00 95.25 107 TYR A CA 1
ATOM 790 C C . TYR A 1 107 ? -10.797 7.344 -6.628 1.00 95.25 107 TYR A C 1
ATOM 792 O O . TYR A 1 107 ? -10.574 6.259 -6.094 1.00 95.25 107 TYR A O 1
ATOM 800 N N . ALA A 1 108 ? -10.449 7.618 -7.886 1.00 97.75 108 ALA A N 1
ATOM 801 C CA . ALA A 1 108 ? -9.622 6.715 -8.674 1.00 97.75 108 ALA A CA 1
ATOM 802 C C . ALA A 1 108 ? -8.166 6.823 -8.223 1.00 97.75 108 ALA A C 1
ATOM 804 O O . ALA A 1 108 ? -7.652 7.928 -8.061 1.00 97.75 108 ALA A O 1
ATOM 805 N N . MET A 1 109 ? -7.515 5.686 -8.012 1.00 98.12 109 MET A N 1
ATOM 806 C CA . MET A 1 109 ? -6.104 5.639 -7.642 1.00 98.12 109 MET A CA 1
ATOM 807 C C . MET A 1 109 ? -5.469 4.337 -8.104 1.00 98.12 109 MET A C 1
ATOM 809 O O . MET A 1 109 ? -6.153 3.334 -8.316 1.00 98.12 109 MET A O 1
ATOM 813 N N . VAL A 1 110 ? -4.151 4.357 -8.228 1.00 98.44 110 VAL A N 1
ATOM 814 C CA . VAL A 1 110 ? -3.345 3.189 -8.566 1.00 98.44 110 VAL A CA 1
ATOM 815 C C . VAL A 1 110 ? -2.685 2.678 -7.293 1.00 98.44 110 VAL A C 1
ATOM 817 O O . VAL A 1 110 ? -2.172 3.461 -6.496 1.00 98.44 110 VAL A O 1
ATOM 820 N 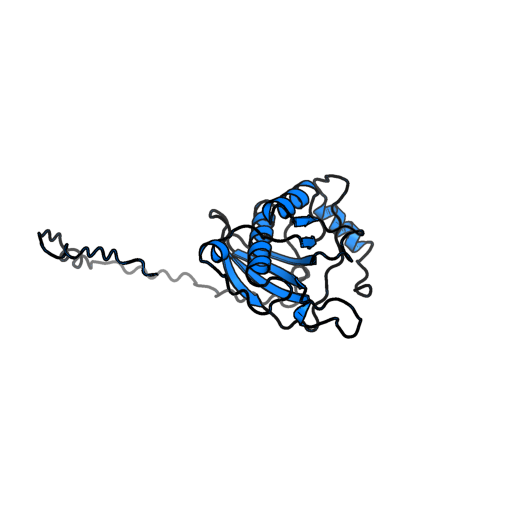N . VAL A 1 111 ? -2.693 1.366 -7.079 1.00 98.38 111 VAL A N 1
ATOM 821 C CA . VAL A 1 111 ? -2.079 0.746 -5.900 1.00 98.38 111 VAL A CA 1
ATOM 822 C C . VAL A 1 111 ? -0.901 -0.114 -6.336 1.00 98.38 111 VAL A C 1
ATOM 824 O O . VAL A 1 111 ? -1.062 -1.044 -7.126 1.00 98.38 111 VAL A O 1
ATOM 827 N N . ASN A 1 112 ? 0.274 0.180 -5.783 1.00 97.88 112 ASN A N 1
ATOM 828 C CA . ASN A 1 112 ? 1.486 -0.615 -5.927 1.00 97.88 112 ASN A CA 1
ATOM 829 C C . ASN A 1 112 ? 1.744 -1.411 -4.630 1.00 97.88 112 ASN A C 1
ATOM 831 O O . ASN A 1 112 ? 2.254 -0.850 -3.653 1.00 97.88 112 ASN A O 1
ATOM 835 N N . PRO A 1 113 ? 1.351 -2.695 -4.565 1.00 97.00 113 PRO A N 1
ATOM 836 C CA . PRO A 1 113 ? 1.579 -3.534 -3.402 1.00 97.00 113 PRO A CA 1
ATOM 837 C C . PRO A 1 113 ? 3.029 -4.038 -3.348 1.00 97.00 113 PRO A C 1
ATOM 839 O O . PRO A 1 113 ? 3.784 -3.898 -4.312 1.00 97.00 113 PRO A O 1
ATOM 842 N N . PRO A 1 114 ? 3.428 -4.696 -2.248 1.00 94.56 114 PRO A N 1
ATOM 843 C CA . PRO A 1 114 ? 4.759 -5.265 -2.152 1.00 94.56 114 PRO A CA 1
ATOM 844 C C . PRO A 1 114 ? 4.992 -6.369 -3.187 1.00 94.56 114 PRO A C 1
ATOM 846 O O . PRO A 1 114 ? 4.082 -7.122 -3.556 1.00 94.56 114 PRO A O 1
ATOM 849 N N . ARG A 1 115 ? 6.252 -6.511 -3.602 1.00 92.31 115 ARG A N 1
ATOM 850 C CA . ARG A 1 115 ? 6.683 -7.552 -4.542 1.00 92.31 115 ARG A CA 1
ATOM 851 C C . ARG A 1 115 ? 6.409 -8.952 -3.986 1.00 92.31 115 ARG A C 1
ATOM 853 O O . ARG A 1 115 ? 6.463 -9.196 -2.781 1.00 92.31 115 ARG A O 1
ATOM 860 N N . GLY A 1 116 ? 6.126 -9.893 -4.885 1.00 93.38 116 GLY A N 1
ATOM 861 C CA . GLY A 1 116 ? 5.865 -11.294 -4.538 1.00 93.38 116 GLY A CA 1
ATOM 862 C C . GLY A 1 116 ? 4.415 -11.591 -4.146 1.00 93.38 116 GLY A C 1
ATOM 863 O O . GLY A 1 116 ? 4.104 -12.721 -3.759 1.00 93.38 116 GLY A O 1
ATOM 864 N N . LEU A 1 117 ? 3.511 -10.613 -4.271 1.00 95.38 117 LEU A N 1
ATOM 865 C CA . LEU A 1 117 ? 2.072 -10.843 -4.160 1.00 95.38 117 LEU A CA 1
ATOM 866 C C . LEU A 1 117 ? 1.556 -11.631 -5.380 1.00 95.38 117 LEU A C 1
ATOM 868 O O . LEU A 1 117 ? 1.914 -11.335 -6.523 1.00 95.38 117 LEU A O 1
ATOM 872 N N . ARG A 1 118 ? 0.719 -12.640 -5.130 1.00 97.38 118 ARG A N 1
ATOM 873 C CA . ARG A 1 118 ? 0.019 -13.476 -6.117 1.00 97.38 118 ARG A CA 1
ATOM 874 C C . ARG A 1 118 ? -1.095 -12.691 -6.790 1.00 97.38 118 ARG A C 1
ATOM 876 O O . ARG A 1 118 ? -1.705 -11.829 -6.159 1.00 97.38 118 ARG A O 1
ATOM 883 N N . GLN A 1 119 ? -1.425 -13.049 -8.029 1.00 98.06 119 GLN A N 1
ATOM 884 C CA . GLN A 1 119 ? -2.451 -12.364 -8.817 1.00 98.06 119 GLN A CA 1
ATOM 885 C C . GLN A 1 119 ? -3.807 -12.318 -8.088 1.00 98.06 119 GLN A C 1
ATOM 887 O O . GLN A 1 119 ? -4.451 -11.270 -8.036 1.00 98.06 119 GLN A O 1
ATOM 892 N N . SER A 1 120 ? -4.230 -13.428 -7.480 1.00 98.19 120 SER A N 1
ATOM 893 C CA . SER A 1 120 ? -5.488 -13.524 -6.726 1.00 98.19 120 SER A CA 1
ATOM 894 C C . SER A 1 120 ? -5.548 -12.562 -5.532 1.00 98.19 120 SER A C 1
ATOM 896 O O . SER A 1 120 ? -6.536 -11.843 -5.366 1.00 98.19 120 SER A O 1
ATOM 898 N N . PHE A 1 121 ? -4.483 -12.499 -4.729 1.00 97.62 121 PHE A N 1
ATOM 899 C CA . PHE A 1 121 ? -4.376 -11.584 -3.590 1.00 97.62 121 PHE A CA 1
ATOM 900 C C . PHE A 1 121 ? -4.232 -10.127 -4.030 1.00 97.62 121 PHE A C 1
ATOM 902 O O . PHE A 1 121 ? -4.809 -9.253 -3.393 1.00 97.62 121 PHE A O 1
ATOM 909 N N . TYR A 1 122 ? -3.545 -9.873 -5.143 1.00 97.94 122 TYR A N 1
ATOM 910 C CA . TYR A 1 122 ? -3.431 -8.550 -5.751 1.00 97.94 122 TYR A CA 1
ATOM 911 C C . TYR A 1 122 ? -4.808 -8.011 -6.155 1.00 97.94 122 TYR A C 1
ATOM 913 O O . TYR A 1 122 ? -5.224 -6.949 -5.694 1.00 97.94 122 TYR A O 1
ATOM 921 N N . LYS A 1 123 ? -5.563 -8.778 -6.954 1.00 98.12 123 LYS A N 1
ATOM 922 C CA . LYS A 1 123 ? -6.928 -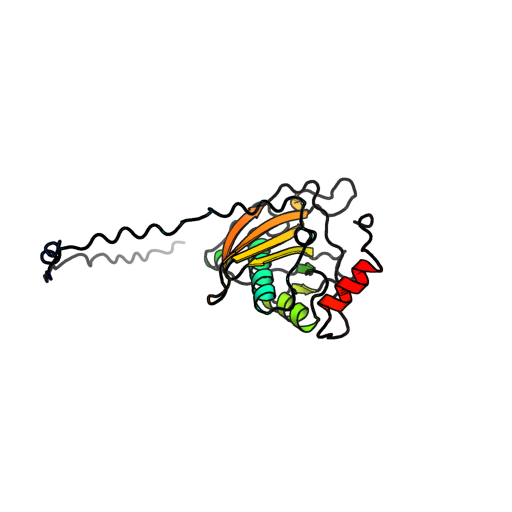8.416 -7.376 1.00 98.12 123 LYS A CA 1
ATOM 923 C C . LYS A 1 123 ? -7.841 -8.187 -6.177 1.00 98.12 123 LYS A C 1
ATOM 925 O O . LYS A 1 123 ? -8.625 -7.242 -6.168 1.00 98.12 123 LYS A O 1
ATOM 930 N N . ARG A 1 124 ? -7.736 -9.050 -5.162 1.00 98.06 124 ARG A N 1
ATOM 931 C CA . ARG A 1 124 ? -8.501 -8.928 -3.920 1.00 98.06 124 ARG A CA 1
ATOM 932 C C . ARG A 1 124 ? -8.172 -7.632 -3.181 1.00 98.06 124 ARG A C 1
ATOM 934 O O . ARG A 1 124 ? -9.101 -6.916 -2.834 1.00 98.06 124 ARG A O 1
ATOM 941 N N . LEU A 1 125 ? -6.887 -7.335 -2.988 1.00 97.94 125 LEU A N 1
ATOM 942 C CA . LEU A 1 125 ? -6.405 -6.129 -2.316 1.00 97.94 125 LEU A CA 1
ATOM 943 C C . LEU A 1 125 ? -6.956 -4.869 -2.987 1.00 97.94 125 LEU A C 1
ATOM 945 O O . LEU A 1 125 ? -7.591 -4.056 -2.327 1.00 97.94 125 LEU A O 1
ATOM 949 N N . VAL A 1 126 ? -6.787 -4.743 -4.305 1.00 98.25 126 VAL A N 1
ATOM 950 C CA . VAL A 1 126 ? -7.244 -3.564 -5.060 1.00 98.25 126 VAL A CA 1
ATOM 951 C C . VAL A 1 126 ? -8.764 -3.413 -4.984 1.00 98.25 126 VAL A C 1
ATOM 953 O O . VAL A 1 126 ? -9.261 -2.333 -4.672 1.00 98.25 126 VAL A O 1
ATOM 956 N N . ARG A 1 127 ? -9.504 -4.509 -5.200 1.00 98.12 127 ARG A N 1
ATOM 957 C CA . ARG A 1 127 ? -10.973 -4.514 -5.147 1.00 98.12 127 ARG A CA 1
ATOM 958 C C . ARG A 1 127 ? -11.508 -4.146 -3.766 1.00 98.12 127 ARG A C 1
ATOM 960 O O . ARG A 1 127 ? -12.528 -3.475 -3.680 1.00 98.12 127 ARG A O 1
ATOM 967 N N . GLU A 1 128 ? -10.870 -4.628 -2.701 1.00 97.88 128 GLU A N 1
ATOM 968 C CA . GLU A 1 128 ? -11.300 -4.324 -1.337 1.00 97.88 128 GLU A CA 1
ATOM 969 C C . GLU A 1 128 ? -10.994 -2.869 -0.971 1.00 97.88 128 GLU A C 1
ATOM 971 O O . GLU A 1 128 ? -11.812 -2.250 -0.309 1.00 97.88 128 GLU A O 1
ATOM 976 N N . ILE A 1 129 ? -9.902 -2.261 -1.439 1.00 98.19 129 ILE A N 1
ATOM 977 C CA . ILE A 1 129 ? -9.614 -0.851 -1.119 1.00 98.19 129 ILE A CA 1
ATOM 978 C C . ILE A 1 129 ? -10.709 0.096 -1.642 1.00 98.19 129 ILE A C 1
ATOM 980 O O . ILE A 1 129 ? -11.154 0.986 -0.908 1.00 98.19 129 ILE A O 1
ATOM 984 N N . GLY A 1 130 ? -11.175 -0.106 -2.876 1.00 97.44 130 GLY A N 1
ATOM 985 C CA . GLY A 1 130 ? -12.298 0.649 -3.424 1.00 97.44 130 GLY A CA 1
ATOM 986 C C . GLY A 1 130 ? -12.615 0.319 -4.888 1.00 97.44 130 GLY A C 1
ATOM 987 O O . GLY A 1 130 ? -11.777 -0.224 -5.608 1.00 97.44 130 GLY A O 1
ATOM 988 N N . PRO A 1 131 ? -13.811 0.693 -5.377 1.00 97.06 131 PRO A N 1
ATOM 989 C CA . PRO A 1 131 ? -14.308 0.290 -6.698 1.00 97.06 131 PRO A CA 1
ATOM 990 C C . PRO A 1 131 ? -13.593 0.958 -7.883 1.00 97.06 131 PRO A C 1
ATOM 992 O O . PRO A 1 131 ? -13.712 0.486 -9.008 1.00 97.06 131 PRO A O 1
ATOM 995 N N . ARG A 1 132 ? -12.880 2.068 -7.648 1.00 97.69 132 ARG A N 1
ATOM 996 C CA . ARG A 1 132 ? -12.106 2.810 -8.665 1.00 97.69 132 ARG A CA 1
ATOM 997 C C . ARG A 1 132 ? -10.593 2.644 -8.510 1.00 97.69 132 ARG A C 1
ATOM 999 O O . ARG A 1 132 ? -9.828 3.392 -9.110 1.00 97.69 132 ARG A O 1
ATOM 1006 N N . CYS A 1 133 ? -10.167 1.713 -7.662 1.00 98.25 133 CYS A N 1
ATOM 1007 C CA . CYS A 1 133 ? -8.755 1.410 -7.497 1.00 98.25 133 CYS A CA 1
ATOM 1008 C C . CYS A 1 133 ? -8.298 0.480 -8.620 1.00 98.25 133 CYS A C 1
ATOM 1010 O O . CYS A 1 133 ? -9.001 -0.468 -8.974 1.00 98.25 133 CYS A O 1
ATOM 1012 N N . GLU A 1 134 ? -7.105 0.727 -9.144 1.00 98.38 134 GLU A N 1
ATOM 1013 C CA . GLU A 1 134 ? -6.490 -0.081 -10.193 1.00 98.38 134 GLU A CA 1
ATOM 1014 C C . GLU A 1 134 ? -5.138 -0.635 -9.727 1.00 98.38 134 GLU A C 1
ATOM 1016 O O . GLU A 1 134 ? -4.444 0.004 -8.928 1.00 98.38 134 GLU A O 1
ATOM 1021 N N . PRO A 1 135 ? -4.736 -1.831 -10.194 1.00 98.19 135 PRO A N 1
ATOM 1022 C CA . PRO A 1 135 ? -3.379 -2.312 -9.978 1.00 98.19 135 PRO A CA 1
ATOM 1023 C C . PRO A 1 135 ? -2.377 -1.431 -10.730 1.00 98.19 135 PRO A C 1
ATOM 1025 O O . PRO A 1 135 ? -2.704 -0.889 -11.791 1.00 98.19 135 PRO A O 1
ATOM 1028 N N . ILE A 1 136 ? -1.146 -1.323 -10.225 1.00 98.00 136 ILE A N 1
ATOM 1029 C CA . ILE A 1 136 ? -0.093 -0.659 -10.996 1.00 98.00 136 ILE A CA 1
ATOM 1030 C C . ILE A 1 136 ? 0.187 -1.430 -12.287 1.00 98.00 136 ILE A C 1
ATOM 1032 O O . ILE A 1 136 ? 0.250 -2.662 -12.319 1.00 98.00 136 ILE A O 1
ATOM 1036 N N . ALA A 1 137 ? 0.333 -0.680 -13.365 1.00 97.44 137 ALA A N 1
ATOM 1037 C CA . ALA A 1 137 ? 0.701 -1.148 -14.682 1.00 97.44 137 ALA A CA 1
ATOM 1038 C C . ALA A 1 137 ? 1.590 -0.083 -15.342 1.00 97.44 137 ALA A C 1
ATOM 1040 O O . ALA A 1 137 ? 1.423 1.107 -15.068 1.00 97.44 137 ALA A O 1
ATOM 1041 N N . PRO A 1 138 ? 2.473 -0.459 -16.283 1.00 95.62 138 PRO A N 1
ATOM 1042 C CA . PRO A 1 138 ? 3.323 0.516 -16.971 1.00 95.62 138 PRO A CA 1
ATOM 1043 C C . PRO A 1 138 ? 2.538 1.662 -17.636 1.00 95.62 138 PRO A C 1
ATOM 1045 O O . PRO A 1 138 ? 3.031 2.777 -17.748 1.00 95.62 138 PRO A O 1
ATOM 1048 N N . ALA A 1 139 ? 1.294 1.401 -18.053 1.00 96.12 139 ALA A N 1
ATOM 1049 C CA . ALA A 1 139 ? 0.430 2.391 -18.690 1.00 96.12 139 ALA A CA 1
ATOM 1050 C C . ALA A 1 139 ? -0.186 3.420 -17.721 1.00 96.12 139 ALA A C 1
ATOM 1052 O O . ALA A 1 139 ? -0.559 4.502 -18.170 1.00 96.12 139 ALA A O 1
ATOM 1053 N N . ASN A 1 140 ? -0.329 3.100 -16.427 1.00 97.00 140 ASN A N 1
ATOM 1054 C CA . ASN A 1 140 ? -0.972 3.983 -15.443 1.00 97.00 140 ASN A CA 1
ATOM 1055 C C . ASN A 1 140 ? -0.009 4.551 -14.387 1.00 97.00 140 ASN A C 1
ATOM 1057 O O . ASN A 1 140 ? -0.403 5.461 -13.665 1.00 97.00 140 ASN A O 1
ATOM 1061 N N . GLU A 1 141 ? 1.247 4.094 -14.339 1.00 94.12 141 GLU A N 1
ATOM 1062 C CA . GLU A 1 141 ? 2.273 4.597 -13.410 1.00 94.12 141 GLU A CA 1
ATOM 1063 C C . GLU A 1 141 ? 2.573 6.094 -13.605 1.00 94.12 141 GLU A C 1
ATOM 1065 O O . GLU A 1 141 ? 2.713 6.827 -12.632 1.00 94.12 141 GLU A O 1
ATOM 1070 N N . ALA A 1 142 ? 2.595 6.566 -14.855 1.00 92.62 142 ALA A N 1
ATOM 1071 C CA . ALA A 1 142 ? 2.708 7.987 -15.207 1.00 92.62 142 ALA A CA 1
ATOM 1072 C C . ALA A 1 142 ? 1.344 8.636 -15.522 1.00 92.62 142 ALA A C 1
ATOM 1074 O O . ALA A 1 142 ? 1.272 9.685 -16.165 1.00 92.62 142 ALA A O 1
ATOM 1075 N N . GLY A 1 143 ? 0.251 7.970 -15.143 1.00 94.31 143 GLY A N 1
ATOM 1076 C CA . GLY A 1 143 ? -1.106 8.424 -15.409 1.00 94.31 143 GLY A CA 1
ATOM 1077 C C . GLY A 1 143 ? -1.540 9.593 -14.515 1.00 94.31 143 GLY A C 1
ATOM 1078 O O . GLY A 1 143 ? -0.821 10.006 -13.609 1.00 94.31 143 GLY A O 1
ATOM 1079 N N . PRO A 1 144 ? -2.756 10.123 -14.734 1.00 95.62 144 PRO A N 1
ATOM 1080 C CA . PRO A 1 144 ? -3.308 11.201 -13.910 1.00 95.62 144 PRO A CA 1
ATOM 1081 C C . PRO A 1 144 ? -3.736 10.737 -12.508 1.00 95.62 144 PRO A C 1
ATOM 1083 O O . PRO A 1 144 ? -3.968 11.564 -11.630 1.00 95.62 144 PRO A O 1
ATOM 1086 N N . ASN A 1 145 ? -3.891 9.426 -12.302 1.00 97.00 145 ASN A N 1
ATOM 1087 C CA . ASN A 1 145 ? -4.344 8.868 -11.036 1.00 97.00 145 ASN A CA 1
ATOM 1088 C C . ASN A 1 145 ? -3.174 8.787 -10.040 1.00 97.00 145 ASN A C 1
ATOM 1090 O O . ASN A 1 145 ? -2.093 8.332 -10.412 1.00 97.00 145 ASN A O 1
ATOM 1094 N N . PRO A 1 146 ? -3.380 9.159 -8.767 1.00 97.12 146 PRO A N 1
ATOM 1095 C CA . PRO A 1 146 ? -2.344 9.068 -7.747 1.00 97.12 146 PRO A CA 1
ATOM 1096 C C . PRO A 1 146 ? -1.946 7.608 -7.507 1.00 97.12 146 PRO A C 1
ATOM 1098 O O . PRO A 1 146 ? -2.811 6.743 -7.354 1.00 97.12 146 PRO A O 1
ATOM 1101 N N . VAL A 1 147 ? -0.641 7.347 -7.438 1.00 98.00 147 VAL A N 1
ATOM 1102 C CA . VAL A 1 147 ? -0.094 6.020 -7.141 1.00 98.00 147 VAL A CA 1
ATOM 1103 C C . VAL A 1 147 ? 0.219 5.931 -5.650 1.00 98.00 147 VAL A C 1
ATOM 1105 O O . VAL A 1 147 ? 0.971 6.742 -5.127 1.00 98.00 147 VAL A O 1
ATOM 1108 N N . PHE A 1 148 ? -0.349 4.955 -4.946 1.00 98.19 148 PHE A N 1
ATOM 1109 C CA . PHE A 1 148 ? -0.019 4.655 -3.552 1.00 98.19 148 PHE A CA 1
ATOM 1110 C C . PHE A 1 148 ? 0.884 3.426 -3.500 1.00 98.19 148 PHE A C 1
ATOM 1112 O O . PHE A 1 148 ? 0.519 2.372 -4.024 1.00 98.19 148 PHE A O 1
ATOM 1119 N N . HIS A 1 149 ? 2.038 3.534 -2.840 1.00 97.62 149 HIS A N 1
ATOM 1120 C CA . HIS A 1 149 ? 2.980 2.418 -2.712 1.00 97.62 149 HIS A CA 1
ATOM 1121 C C . HIS A 1 149 ? 2.931 1.843 -1.302 1.00 97.62 149 HIS A C 1
ATOM 1123 O O . HIS A 1 149 ? 3.032 2.574 -0.321 1.00 97.62 149 HIS A O 1
ATOM 1129 N N . ILE A 1 150 ? 2.842 0.524 -1.184 1.00 96.81 150 ILE A N 1
ATOM 1130 C CA . ILE A 1 150 ? 3.008 -0.169 0.093 1.00 96.81 150 ILE A CA 1
ATOM 1131 C C . ILE A 1 150 ? 4.470 -0.609 0.176 1.00 96.81 150 ILE A C 1
ATOM 1133 O O . ILE A 1 150 ? 4.868 -1.588 -0.455 1.00 96.81 150 ILE A O 1
ATOM 1137 N N . SER A 1 151 ? 5.286 0.123 0.934 1.00 93.88 151 SER A N 1
ATOM 1138 C CA . SER A 1 151 ? 6.735 -0.112 0.984 1.00 93.88 151 SER A CA 1
ATOM 1139 C C . SER A 1 151 ? 7.126 -1.211 1.971 1.00 93.88 151 SER A C 1
ATOM 1141 O O . SER A 1 151 ? 8.096 -1.937 1.747 1.00 93.88 151 SER A O 1
ATOM 1143 N N . ARG A 1 152 ? 6.370 -1.371 3.063 1.00 91.94 152 ARG A N 1
ATOM 1144 C CA . ARG A 1 152 ? 6.663 -2.364 4.102 1.00 91.94 152 ARG A CA 1
ATOM 1145 C C . ARG A 1 152 ? 5.392 -2.891 4.744 1.00 91.94 152 ARG A C 1
ATOM 1147 O O . ARG A 1 152 ? 4.501 -2.127 5.092 1.00 91.94 152 ARG A O 1
ATOM 1154 N N . VAL A 1 153 ? 5.370 -4.201 4.983 1.00 92.50 153 VAL A N 1
ATOM 1155 C CA . VAL A 1 153 ? 4.371 -4.879 5.813 1.00 92.50 153 VAL A CA 1
ATOM 1156 C C . VAL A 1 153 ? 5.110 -5.705 6.854 1.00 92.50 153 VAL A C 1
ATOM 1158 O O . VAL A 1 153 ? 5.936 -6.557 6.520 1.00 92.50 153 VAL A O 1
ATOM 1161 N N . TRP A 1 154 ? 4.834 -5.439 8.123 1.00 92.12 154 TRP A N 1
ATOM 1162 C CA . TRP A 1 154 ? 5.381 -6.182 9.247 1.00 92.12 154 TRP A CA 1
ATOM 1163 C C . TRP A 1 154 ? 4.244 -6.623 10.154 1.00 92.12 154 TRP A C 1
ATOM 1165 O O . TRP A 1 154 ? 3.449 -5.797 10.586 1.00 92.12 154 TRP A O 1
ATOM 1175 N N . MET A 1 155 ? 4.151 -7.918 10.432 1.00 91.81 155 MET A N 1
ATOM 1176 C CA . MET A 1 155 ? 3.090 -8.489 11.257 1.00 91.81 155 MET A CA 1
ATOM 1177 C C . MET A 1 155 ? 3.697 -9.307 12.390 1.00 91.81 155 MET A C 1
ATOM 1179 O O . MET A 1 155 ? 4.784 -9.866 12.244 1.00 91.81 155 MET A O 1
ATOM 1183 N N . ARG A 1 156 ? 3.004 -9.336 13.529 1.00 91.38 156 ARG A N 1
ATOM 1184 C CA . ARG A 1 156 ? 3.301 -10.178 14.690 1.00 91.38 156 ARG A CA 1
ATOM 1185 C C . ARG A 1 156 ? 2.002 -10.502 15.414 1.00 91.38 156 ARG A C 1
ATOM 1187 O O . ARG A 1 156 ? 1.466 -9.636 16.094 1.00 91.38 156 ARG A O 1
ATOM 1194 N N . PHE A 1 157 ? 1.551 -11.750 15.306 1.00 91.12 157 PHE A N 1
ATOM 1195 C CA . PHE A 1 157 ? 0.337 -12.255 15.958 1.00 91.12 157 PHE A CA 1
ATOM 1196 C C . PHE A 1 157 ? -0.901 -11.379 15.682 1.00 91.12 157 PHE A C 1
ATOM 1198 O O . PHE A 1 157 ? -1.506 -11.503 14.619 1.00 91.12 157 PHE A O 1
ATOM 1205 N N . ASP A 1 158 ? -1.246 -10.504 16.623 1.00 94.88 158 ASP A N 1
ATOM 1206 C CA . ASP A 1 158 ? -2.391 -9.594 16.659 1.00 94.88 158 ASP A CA 1
ATOM 1207 C C . ASP A 1 158 ? -2.037 -8.141 16.303 1.00 94.88 158 ASP A C 1
ATOM 1209 O O . ASP A 1 158 ? -2.914 -7.288 16.260 1.00 94.88 158 ASP A O 1
ATOM 1213 N N . SER A 1 159 ? -0.769 -7.842 16.020 1.00 95.69 159 SER A N 1
ATOM 1214 C CA . SER A 1 159 ? -0.292 -6.499 15.690 1.00 95.69 159 SER A CA 1
ATOM 1215 C C . SER A 1 159 ? 0.352 -6.447 14.307 1.00 95.69 159 SER A C 1
ATOM 1217 O O . SER A 1 159 ? 0.981 -7.403 13.839 1.00 95.69 159 SER A O 1
ATOM 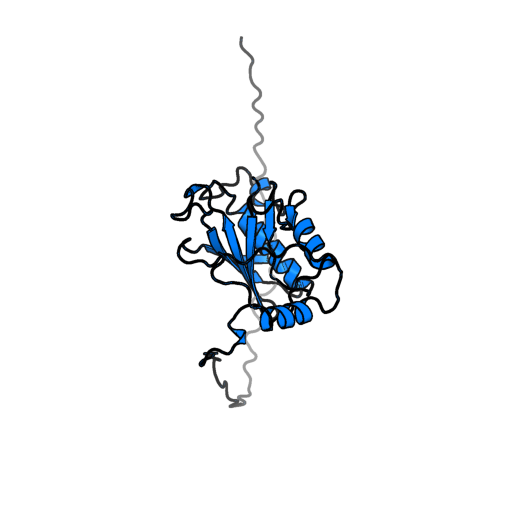1219 N N . ALA A 1 160 ? 0.208 -5.311 13.630 1.00 95.69 160 ALA A N 1
ATOM 1220 C CA . ALA A 1 160 ? 0.838 -5.061 12.344 1.00 95.69 160 ALA A CA 1
ATOM 1221 C C . ALA A 1 160 ? 1.315 -3.612 12.217 1.00 95.69 160 ALA A C 1
ATOM 1223 O O . ALA A 1 160 ? 0.794 -2.690 12.840 1.00 95.69 160 ALA A O 1
ATOM 1224 N N . THR A 1 161 ? 2.335 -3.407 11.395 1.00 96.00 161 THR A N 1
ATOM 1225 C CA . THR A 1 161 ? 2.813 -2.101 10.951 1.00 96.00 161 THR A CA 1
ATOM 1226 C C . THR A 1 161 ? 2.941 -2.128 9.436 1.00 96.00 161 THR A C 1
ATOM 1228 O O . THR A 1 161 ? 3.633 -2.986 8.884 1.00 96.00 161 THR A O 1
ATOM 1231 N N . VAL A 1 162 ? 2.273 -1.195 8.770 1.00 96.00 162 VAL A N 1
ATOM 1232 C CA . VAL A 1 162 ? 2.293 -1.042 7.316 1.00 96.00 162 VAL A CA 1
ATOM 1233 C C . VAL A 1 162 ? 2.767 0.365 6.993 1.00 96.00 162 VAL A C 1
ATOM 1235 O O . VAL A 1 162 ? 2.213 1.330 7.513 1.00 96.00 162 VAL A O 1
ATOM 1238 N N . ASP A 1 163 ? 3.778 0.487 6.141 1.00 96.88 163 ASP A N 1
ATOM 1239 C CA . ASP A 1 163 ? 4.189 1.781 5.604 1.00 96.88 163 ASP A CA 1
ATOM 1240 C C . ASP A 1 163 ? 3.557 1.980 4.232 1.00 96.88 163 ASP A C 1
ATOM 1242 O O . ASP A 1 163 ? 3.728 1.158 3.325 1.00 96.88 163 ASP A O 1
ATOM 1246 N N . VAL A 1 164 ? 2.829 3.083 4.096 1.00 97.62 164 VAL A N 1
ATOM 1247 C CA . VAL A 1 164 ? 2.188 3.496 2.850 1.00 97.62 164 VAL A CA 1
ATOM 1248 C C . VAL A 1 164 ? 2.794 4.822 2.421 1.00 97.62 164 VAL A C 1
ATOM 1250 O O . VAL A 1 164 ? 2.849 5.771 3.201 1.00 97.62 164 VAL A O 1
ATOM 1253 N N . LEU A 1 165 ? 3.247 4.889 1.178 1.00 97.00 165 LEU A N 1
ATOM 1254 C CA . LEU A 1 165 ? 3.695 6.112 0.537 1.00 97.00 165 LEU A CA 1
ATOM 1255 C C . LEU A 1 165 ? 2.521 6.706 -0.226 1.00 97.00 165 LEU A C 1
ATOM 1257 O O . LEU A 1 165 ? 2.014 6.085 -1.164 1.00 97.00 165 LEU A O 1
ATOM 1261 N N . ARG A 1 166 ? 2.100 7.902 0.183 1.00 96.50 166 ARG A N 1
ATOM 1262 C CA . ARG A 1 166 ? 1.115 8.694 -0.554 1.00 96.50 166 ARG A CA 1
ATOM 1263 C C . ARG A 1 166 ? 1.823 9.738 -1.422 1.00 96.50 166 ARG A C 1
ATOM 1265 O O . ARG A 1 166 ? 2.830 10.288 -0.967 1.00 96.50 166 ARG A O 1
ATOM 1272 N N . PRO A 1 167 ? 1.310 10.051 -2.618 1.00 96.88 167 PRO A N 1
ATOM 1273 C CA . PRO A 1 167 ? 1.824 11.161 -3.405 1.00 96.88 167 PRO A CA 1
ATOM 1274 C C . PRO A 1 167 ? 1.354 12.493 -2.800 1.00 96.88 167 PRO A C 1
ATOM 1276 O O . PRO A 1 167 ? 0.216 12.597 -2.339 1.00 96.88 167 PRO A O 1
ATOM 1279 N N . MET A 1 168 ? 2.220 13.507 -2.820 1.00 95.81 168 MET A N 1
ATOM 1280 C CA . MET A 1 168 ? 1.938 14.874 -2.366 1.00 95.81 168 MET A CA 1
ATOM 1281 C C . MET A 1 168 ? 2.004 15.866 -3.539 1.00 95.81 168 MET A C 1
ATOM 1283 O O . MET A 1 168 ? 2.972 16.628 -3.644 1.00 95.81 168 MET A O 1
ATOM 1287 N N . PRO A 1 169 ? 1.016 15.887 -4.454 1.00 95.38 169 PRO A N 1
ATOM 1288 C CA . PRO A 1 169 ? 1.000 16.876 -5.535 1.00 95.38 169 PRO A CA 1
ATOM 1289 C C . PRO A 1 169 ? 0.967 18.325 -5.015 1.00 95.38 169 PRO A C 1
ATOM 1291 O O . PRO A 1 169 ? 1.417 19.231 -5.710 1.00 95.38 169 PRO A O 1
ATOM 1294 N N . GLU A 1 170 ? 0.493 18.550 -3.785 1.00 93.62 170 GLU A N 1
ATOM 1295 C CA . GLU A 1 170 ? 0.429 19.859 -3.129 1.00 93.62 170 GLU A CA 1
ATOM 1296 C C . GLU A 1 170 ? 1.798 20.498 -2.833 1.00 93.62 170 GLU A C 1
ATOM 1298 O O . GLU A 1 170 ? 1.883 21.715 -2.676 1.00 93.62 170 GLU A O 1
ATOM 1303 N N . VAL A 1 171 ? 2.876 19.708 -2.785 1.00 93.62 171 VAL A N 1
ATOM 1304 C CA . VAL A 1 171 ? 4.253 20.211 -2.604 1.00 93.62 171 VAL A CA 1
ATOM 1305 C C . VAL A 1 171 ? 4.869 20.649 -3.941 1.00 93.62 171 VAL A C 1
ATOM 1307 O O . VAL A 1 171 ? 5.868 21.366 -3.965 1.00 93.62 171 VAL A O 1
ATOM 1310 N N . GLY A 1 172 ? 4.251 20.269 -5.062 1.00 93.25 172 GLY A N 1
ATOM 1311 C CA . GLY A 1 172 ? 4.835 20.393 -6.391 1.00 93.25 172 GLY A CA 1
ATOM 1312 C C . GLY A 1 172 ? 5.830 19.268 -6.704 1.00 93.25 172 GLY A C 1
ATOM 1313 O O . GLY A 1 172 ? 6.079 18.387 -5.875 1.00 93.25 172 GLY A O 1
ATOM 1314 N N . PRO A 1 173 ? 6.377 19.248 -7.929 1.00 94.06 173 PRO A N 1
ATOM 1315 C CA . PRO A 1 173 ? 7.400 18.280 -8.303 1.00 94.06 173 PRO A CA 1
ATOM 1316 C C . PRO A 1 173 ? 8.679 18.506 -7.487 1.00 94.06 173 PRO A C 1
ATOM 1318 O O . PRO A 1 173 ? 9.047 19.643 -7.187 1.00 94.06 173 PRO A O 1
ATOM 1321 N N . GLY A 1 174 ? 9.374 17.418 -7.148 1.00 91.38 174 GLY A N 1
ATOM 1322 C CA . GLY A 1 174 ? 10.690 17.492 -6.515 1.00 91.38 174 GLY A CA 1
ATOM 1323 C C . GLY A 1 174 ? 11.746 18.101 -7.444 1.00 91.38 174 GLY A C 1
ATOM 1324 O O . GLY A 1 174 ? 11.482 18.372 -8.617 1.00 91.38 174 GLY A O 1
ATOM 1325 N N . ALA A 1 175 ? 12.974 18.264 -6.943 1.00 91.25 175 ALA A N 1
ATOM 1326 C CA . ALA A 1 175 ? 14.094 18.797 -7.731 1.00 91.25 175 ALA A CA 1
ATOM 1327 C C . ALA A 1 175 ? 14.340 18.012 -9.038 1.00 91.25 175 ALA A C 1
ATOM 1329 O O . ALA A 1 175 ? 14.708 18.601 -10.051 1.00 91.25 175 ALA A O 1
ATOM 1330 N N . ASP A 1 176 ? 14.051 16.709 -9.029 1.00 90.12 176 ASP A N 1
ATOM 1331 C CA . ASP A 1 176 ? 14.209 15.805 -10.174 1.00 90.12 176 ASP A CA 1
ATOM 1332 C C . ASP A 1 176 ? 12.978 15.762 -11.100 1.00 90.12 176 ASP A C 1
ATOM 1334 O O . ASP A 1 176 ? 12.884 14.912 -11.986 1.00 90.12 176 ASP A O 1
ATOM 1338 N N . GLY A 1 177 ? 11.978 16.620 -10.870 1.00 91.75 177 GLY A N 1
ATOM 1339 C CA . GLY A 1 177 ? 10.713 16.620 -11.611 1.00 91.75 177 GLY A CA 1
ATOM 1340 C C . GLY A 1 177 ? 9.758 15.474 -11.247 1.00 91.75 177 GLY A C 1
ATOM 1341 O O . GLY A 1 177 ? 8.640 15.427 -11.759 1.00 91.75 177 GLY A O 1
ATOM 1342 N N . LYS A 1 178 ? 10.170 14.554 -10.365 1.00 91.50 178 LYS A N 1
ATOM 1343 C CA . LYS A 1 178 ? 9.362 13.412 -9.915 1.00 91.50 178 LYS A CA 1
ATOM 1344 C C . LYS A 1 178 ? 8.350 13.820 -8.831 1.00 91.50 178 LYS A C 1
ATOM 1346 O O . LYS A 1 178 ? 8.594 14.791 -8.106 1.00 91.50 178 LYS A O 1
ATOM 1351 N N . PRO A 1 179 ? 7.226 13.090 -8.681 1.00 93.38 179 PRO A N 1
ATOM 1352 C CA . PRO A 1 179 ? 6.287 13.318 -7.588 1.00 93.38 179 PRO A CA 1
ATOM 1353 C C . PRO A 1 179 ? 6.959 13.130 -6.226 1.00 93.38 179 PRO A C 1
ATOM 1355 O O . PRO A 1 179 ? 7.692 12.164 -6.014 1.00 93.38 179 PRO A O 1
ATOM 1358 N N . VAL A 1 180 ? 6.682 14.039 -5.294 1.00 95.44 180 VAL A N 1
ATOM 1359 C CA . VAL A 1 180 ? 7.129 13.919 -3.904 1.00 95.44 180 VAL A CA 1
ATOM 1360 C C . VAL A 1 180 ? 6.199 12.961 -3.164 1.00 95.44 180 VAL A C 1
ATOM 1362 O O . VAL A 1 180 ? 4.976 13.061 -3.281 1.00 95.44 180 VAL A O 1
ATOM 1365 N N . TYR A 1 181 ? 6.771 12.041 -2.389 1.00 96.38 181 TYR A N 1
ATOM 1366 C CA . TYR A 1 181 ? 6.019 11.070 -1.601 1.00 96.38 181 TYR A CA 1
ATOM 1367 C C . TYR A 1 181 ? 6.172 11.318 -0.109 1.00 96.38 181 TYR A C 1
ATOM 1369 O O . TYR A 1 181 ? 7.248 11.645 0.382 1.00 96.38 181 TYR A O 1
ATOM 1377 N N . GLN A 1 182 ? 5.091 11.083 0.626 1.00 96.19 182 GLN A N 1
ATOM 1378 C CA . GLN A 1 182 ? 5.091 11.076 2.079 1.00 96.19 182 GLN A CA 1
ATOM 1379 C C . GLN A 1 182 ? 4.850 9.672 2.600 1.00 96.19 182 GLN A C 1
ATOM 1381 O O . GLN A 1 182 ? 3.845 9.037 2.273 1.00 96.19 182 GLN A O 1
ATOM 1386 N N . MET A 1 183 ? 5.743 9.215 3.473 1.00 96.75 183 MET A N 1
ATOM 1387 C CA . MET A 1 183 ? 5.547 7.966 4.192 1.00 96.75 183 MET A CA 1
ATOM 1388 C C . MET A 1 183 ? 4.593 8.157 5.364 1.00 96.75 183 MET A C 1
ATOM 1390 O O . MET A 1 183 ? 4.787 9.027 6.214 1.00 96.75 183 MET A O 1
ATOM 1394 N N . VAL A 1 184 ? 3.596 7.283 5.446 1.00 96.94 184 VAL A N 1
ATOM 1395 C CA . VAL A 1 184 ? 2.702 7.151 6.590 1.00 96.94 184 VAL A CA 1
ATOM 1396 C C . VAL A 1 184 ? 2.845 5.742 7.149 1.00 96.94 184 VAL A C 1
ATOM 1398 O O . VAL A 1 184 ? 2.489 4.760 6.500 1.00 96.94 184 VAL A O 1
ATOM 1401 N N . THR A 1 185 ? 3.371 5.647 8.368 1.00 97.31 185 THR A N 1
ATOM 1402 C CA . THR A 1 185 ? 3.449 4.387 9.110 1.00 97.31 185 THR A CA 1
ATOM 1403 C C . THR A 1 185 ? 2.139 4.174 9.851 1.00 97.31 185 THR A C 1
ATOM 1405 O O . THR A 1 185 ? 1.817 4.927 10.772 1.00 97.31 185 THR A O 1
ATOM 1408 N N . VAL A 1 186 ? 1.403 3.133 9.479 1.00 97.69 186 VAL A N 1
ATOM 1409 C CA . VAL A 1 186 ? 0.124 2.742 10.073 1.00 97.69 186 VAL A CA 1
ATOM 1410 C C . VAL A 1 186 ? 0.339 1.538 10.980 1.00 97.69 186 VAL A C 1
ATOM 1412 O O . VAL A 1 186 ? 0.848 0.508 10.545 1.00 97.69 186 VAL A O 1
ATOM 1415 N N . ARG A 1 187 ? -0.057 1.654 12.246 1.00 98.06 187 ARG A N 1
ATOM 1416 C CA . ARG A 1 187 ? -0.107 0.543 13.199 1.00 98.06 187 ARG A CA 1
ATOM 1417 C C . ARG A 1 187 ? -1.532 0.022 13.295 1.00 98.06 187 ARG A C 1
ATOM 1419 O O . ARG A 1 187 ? -2.470 0.806 13.461 1.00 98.06 187 ARG A O 1
ATOM 1426 N N . LEU A 1 188 ? -1.670 -1.294 13.214 1.00 98.12 188 LEU A N 1
ATOM 1427 C CA . LEU A 1 188 ? -2.944 -1.992 13.264 1.00 98.12 188 LEU A CA 1
ATOM 1428 C C . LEU A 1 188 ? -2.931 -3.052 14.364 1.00 98.12 188 LEU A C 1
ATOM 1430 O O . LEU A 1 188 ? -1.888 -3.645 14.645 1.00 98.12 188 LEU A O 1
ATOM 1434 N N . GLU A 1 189 ? -4.105 -3.305 14.928 1.00 97.75 189 GLU A N 1
ATOM 1435 C CA . GLU A 1 189 ? -4.390 -4.440 15.810 1.00 97.75 189 GLU A CA 1
ATOM 1436 C C . GLU A 1 189 ? -5.513 -5.285 15.204 1.00 97.75 189 GLU A C 1
ATOM 1438 O O . GLU A 1 189 ? -6.398 -4.744 14.537 1.00 97.75 189 GLU A O 1
ATOM 1443 N N . GLY A 1 190 ? -5.479 -6.597 15.415 1.00 95.69 190 GLY A N 1
ATOM 1444 C CA . GLY A 1 190 ? -6.439 -7.548 14.861 1.00 95.69 190 GLY A CA 1
ATOM 1445 C C . GLY A 1 190 ? -6.084 -8.995 15.202 1.00 95.69 190 GLY A C 1
ATOM 1446 O O . GLY A 1 190 ? -5.672 -9.308 16.313 1.00 95.69 190 GLY A O 1
ATOM 1447 N N . GLY A 1 191 ? -6.267 -9.905 14.245 1.00 88.75 191 GLY A N 1
ATOM 1448 C CA . GLY A 1 191 ? -5.993 -11.335 14.408 1.00 88.75 191 GLY A CA 1
ATOM 1449 C C . GLY A 1 191 ? -7.286 -12.141 14.416 1.00 88.75 191 GLY A C 1
ATOM 1450 O O . GLY A 1 191 ? -7.788 -12.498 13.353 1.00 88.75 191 GLY A O 1
ATOM 1451 N N . VAL A 1 192 ? -7.821 -12.428 15.605 1.00 91.06 192 VAL A N 1
ATOM 1452 C CA . VAL A 1 192 ? -9.172 -13.010 15.750 1.00 91.06 192 VAL A CA 1
ATOM 1453 C C . VAL A 1 192 ? -10.272 -11.979 15.500 1.00 91.06 192 VAL A C 1
ATOM 1455 O O . VAL A 1 192 ? -11.337 -12.329 14.996 1.00 91.06 192 VAL A O 1
ATOM 1458 N N . GLU A 1 193 ? -10.004 -10.712 15.815 1.00 94.75 193 GLU A N 1
ATOM 1459 C CA . GLU A 1 193 ? -10.868 -9.585 15.471 1.00 94.75 193 GLU A CA 1
ATOM 1460 C C . GLU A 1 193 ? -10.487 -9.005 14.098 1.00 94.75 193 GLU A C 1
ATOM 1462 O O . GLU A 1 193 ? -9.329 -9.127 13.674 1.00 94.75 193 GLU A O 1
ATOM 1467 N N . PRO A 1 194 ? -11.428 -8.341 13.398 1.00 96.12 194 PRO A N 1
ATOM 1468 C CA . PRO A 1 194 ? -11.100 -7.552 12.218 1.00 96.12 194 PRO A CA 1
ATOM 1469 C C . PRO A 1 194 ? -9.981 -6.549 12.513 1.00 96.12 194 PRO A C 1
ATOM 1471 O O . PRO A 1 194 ? -9.978 -5.898 13.559 1.00 96.12 194 PRO A O 1
ATOM 1474 N N . TRP A 1 195 ? -9.043 -6.419 11.575 1.00 96.81 195 TRP A N 1
ATOM 1475 C CA . TRP A 1 195 ? -7.960 -5.450 11.689 1.00 96.81 195 TRP A CA 1
ATOM 1476 C C . TRP A 1 195 ? -8.517 -4.029 11.759 1.00 96.81 195 TRP A C 1
ATOM 1478 O O . TRP A 1 195 ? -9.379 -3.656 10.966 1.00 96.81 195 TRP A O 1
ATOM 1488 N N . ARG A 1 196 ? -8.003 -3.232 12.693 1.00 97.06 196 ARG A N 1
ATOM 1489 C CA . ARG A 1 196 ? -8.332 -1.812 12.846 1.00 97.06 196 ARG A CA 1
ATOM 1490 C C . ARG A 1 196 ? -7.064 -0.990 12.998 1.00 97.06 196 ARG A C 1
ATOM 1492 O O . ARG A 1 196 ? -6.087 -1.440 13.598 1.00 97.06 196 ARG A O 1
ATOM 1499 N N . VAL A 1 197 ? -7.085 0.234 12.486 1.00 97.19 197 VAL A N 1
ATOM 1500 C CA . VAL A 1 197 ? -5.989 1.185 12.686 1.00 97.19 197 VAL A CA 1
ATOM 1501 C C . VAL A 1 197 ? -6.050 1.742 14.105 1.00 97.19 197 VAL A C 1
ATOM 1503 O O . VAL A 1 197 ? -7.063 2.307 14.507 1.00 97.19 197 VAL A O 1
ATOM 1506 N N . ILE A 1 198 ? -4.954 1.607 14.851 1.00 98.00 198 ILE A N 1
ATOM 1507 C CA . ILE A 1 198 ? -4.829 2.141 16.219 1.00 98.00 198 ILE A CA 1
ATOM 1508 C C . ILE A 1 198 ? -4.028 3.440 16.268 1.00 98.00 198 ILE A C 1
ATOM 1510 O O . ILE A 1 198 ? -4.238 4.283 17.137 1.00 98.00 198 ILE A O 1
ATOM 1514 N N . HIS A 1 199 ? -3.080 3.605 15.347 1.00 97.06 199 HIS A N 1
ATOM 1515 C CA . HIS A 1 199 ? -2.192 4.755 15.314 1.00 97.06 199 HIS A CA 1
ATOM 1516 C C . HIS A 1 199 ? -1.607 4.921 13.917 1.00 97.06 199 HIS A C 1
ATOM 1518 O O . HIS A 1 199 ? -1.266 3.938 13.262 1.00 97.06 199 HIS A O 1
ATOM 1524 N N . ALA A 1 200 ? -1.421 6.163 13.488 1.00 97.06 200 ALA A N 1
ATOM 1525 C CA . ALA A 1 200 ? -0.700 6.475 12.267 1.00 97.06 200 ALA A CA 1
ATOM 1526 C C . ALA A 1 200 ? 0.252 7.644 12.503 1.00 97.06 200 ALA A C 1
ATOM 1528 O O . ALA A 1 200 ? -0.077 8.594 13.216 1.00 97.06 200 ALA A O 1
ATOM 1529 N N . ARG A 1 201 ? 1.427 7.574 11.879 1.00 96.62 201 ARG A N 1
ATOM 1530 C CA . ARG A 1 201 ? 2.441 8.624 11.921 1.00 96.62 201 ARG A CA 1
ATOM 1531 C C . ARG A 1 201 ? 2.868 8.975 10.505 1.00 96.62 201 ARG A C 1
ATOM 1533 O O . ARG A 1 201 ? 3.448 8.141 9.814 1.00 96.62 201 ARG A O 1
ATOM 1540 N N . ALA A 1 202 ? 2.604 10.214 10.109 1.00 95.62 202 ALA A N 1
ATOM 1541 C CA . ALA A 1 202 ? 3.170 10.792 8.902 1.00 95.62 202 ALA A CA 1
ATOM 1542 C C . ALA A 1 202 ? 4.621 11.219 9.163 1.00 95.62 202 ALA A C 1
ATOM 1544 O O . ALA A 1 202 ? 4.939 11.779 10.218 1.00 95.62 202 ALA A O 1
ATOM 1545 N N . TRP A 1 203 ? 5.496 10.932 8.209 1.00 95.50 203 TRP A N 1
ATOM 1546 C CA . TRP A 1 203 ? 6.892 11.355 8.212 1.00 95.50 203 TRP A CA 1
ATOM 1547 C C . TRP A 1 203 ? 7.084 12.550 7.277 1.00 95.50 203 TRP A C 1
ATOM 1549 O O . TRP A 1 203 ? 6.210 12.867 6.466 1.00 95.50 203 TRP A O 1
ATOM 1559 N N . ALA A 1 204 ? 8.217 13.239 7.405 1.00 94.00 204 ALA A N 1
ATOM 1560 C CA . ALA A 1 204 ? 8.615 14.223 6.406 1.00 94.00 204 ALA A CA 1
ATOM 1561 C C . ALA A 1 204 ? 8.870 13.510 5.059 1.00 94.00 204 ALA A C 1
ATOM 1563 O O . ALA A 1 204 ? 9.311 12.359 5.070 1.00 94.00 204 ALA A O 1
ATOM 1564 N N . PRO A 1 205 ? 8.593 14.156 3.915 1.00 92.31 205 PRO A N 1
ATOM 1565 C CA . PRO A 1 205 ? 8.748 13.544 2.592 1.00 92.31 205 PRO A CA 1
ATOM 1566 C C . PRO A 1 205 ? 10.212 13.332 2.157 1.00 92.31 205 PRO A C 1
ATOM 1568 O O . PRO A 1 205 ? 10.482 12.780 1.095 1.00 92.31 205 PRO A O 1
ATOM 1571 N N . GLU A 1 206 ? 11.178 13.781 2.954 1.00 89.19 206 GLU A N 1
ATOM 1572 C CA . GLU A 1 206 ? 12.592 13.769 2.592 1.00 89.19 206 GLU A CA 1
ATOM 1573 C C . GLU A 1 206 ? 13.214 12.368 2.699 1.00 89.19 206 GLU A C 1
ATOM 1575 O O . GLU A 1 206 ? 13.059 11.673 3.703 1.00 89.19 206 GLU A O 1
ATOM 1580 N N . GLY A 1 207 ? 13.974 11.974 1.670 1.00 83.50 207 GLY A N 1
ATOM 1581 C CA . GLY A 1 207 ? 14.827 10.779 1.704 1.00 83.50 207 GLY A CA 1
ATOM 1582 C C . GLY A 1 207 ? 14.084 9.440 1.695 1.00 83.50 207 GLY A C 1
ATOM 1583 O O . GLY A 1 207 ? 14.664 8.421 2.072 1.00 83.50 207 GLY A O 1
ATOM 1584 N N . VAL A 1 208 ? 12.812 9.424 1.290 1.00 88.38 208 VAL A N 1
ATOM 1585 C CA . VAL A 1 208 ? 12.025 8.193 1.191 1.00 88.38 208 VAL A CA 1
ATOM 1586 C C . VAL A 1 208 ? 12.248 7.538 -0.173 1.00 88.38 208 VAL A C 1
ATOM 1588 O O . VAL A 1 208 ? 11.874 8.093 -1.201 1.00 88.38 208 VAL A O 1
ATOM 1591 N N . GLU A 1 209 ? 12.845 6.344 -0.181 1.00 89.06 209 GLU A N 1
ATOM 1592 C CA . GLU A 1 209 ? 13.015 5.537 -1.397 1.00 89.06 209 GLU A CA 1
ATOM 1593 C C . GLU A 1 209 ? 11.648 5.026 -1.877 1.00 89.06 209 GLU A C 1
ATOM 1595 O O . GLU A 1 209 ? 10.926 4.347 -1.139 1.00 89.06 209 GLU A O 1
ATOM 1600 N N . ILE A 1 210 ? 11.282 5.369 -3.114 1.00 90.81 210 ILE A N 1
ATOM 1601 C CA . ILE A 1 210 ? 10.023 4.943 -3.728 1.00 90.81 210 ILE A CA 1
ATOM 1602 C C . ILE A 1 210 ? 10.206 3.505 -4.243 1.00 90.81 210 ILE A C 1
ATOM 1604 O O . ILE A 1 210 ? 11.094 3.263 -5.060 1.00 90.81 210 ILE A O 1
ATOM 1608 N N . PRO A 1 211 ? 9.385 2.530 -3.806 1.00 91.19 211 PRO A N 1
ATOM 1609 C CA . PRO A 1 211 ? 9.459 1.169 -4.303 1.00 91.19 211 PRO A CA 1
ATOM 1610 C C . PRO A 1 211 ? 9.159 1.109 -5.794 1.00 91.19 211 PRO A C 1
ATOM 1612 O O . PRO A 1 211 ? 8.174 1.696 -6.255 1.00 91.19 211 PRO A O 1
ATOM 1615 N N . ALA A 1 212 ? 9.946 0.293 -6.492 1.00 90.94 212 ALA A N 1
ATOM 1616 C CA . ALA A 1 212 ? 9.686 -0.138 -7.854 1.00 90.94 212 ALA A CA 1
ATOM 1617 C C . ALA A 1 212 ? 8.215 -0.508 -8.075 1.00 90.94 212 ALA A C 1
ATOM 1619 O O . ALA A 1 212 ? 7.609 -1.200 -7.247 1.00 90.94 212 ALA A O 1
ATOM 1620 N N . GLY A 1 213 ? 7.656 -0.098 -9.214 1.00 93.12 213 GLY A N 1
ATOM 1621 C CA . GLY A 1 213 ? 6.374 -0.611 -9.671 1.00 93.12 213 GLY A CA 1
ATOM 1622 C C . GLY A 1 213 ? 6.399 -2.137 -9.740 1.00 93.12 213 GLY A C 1
ATOM 1623 O O . GLY A 1 213 ? 7.286 -2.722 -10.362 1.00 93.12 213 GLY A O 1
ATOM 1624 N N . TYR A 1 214 ? 5.435 -2.793 -9.093 1.00 94.94 214 TYR A N 1
ATOM 1625 C CA . TYR A 1 214 ? 5.220 -4.234 -9.199 1.00 94.94 214 TYR A CA 1
ATOM 1626 C C . TYR A 1 214 ? 3.897 -4.495 -9.925 1.00 94.94 214 TYR A C 1
ATOM 1628 O O . TYR A 1 214 ? 2.842 -4.579 -9.278 1.00 94.94 214 TYR A O 1
ATOM 1636 N N . PRO A 1 215 ? 3.925 -4.601 -11.270 1.00 97.31 215 PRO A N 1
ATOM 1637 C CA . PRO A 1 215 ? 2.744 -4.947 -12.035 1.00 97.31 215 PRO A CA 1
ATOM 1638 C C . PRO A 1 215 ? 2.151 -6.274 -11.574 1.00 97.31 215 PRO A C 1
ATOM 1640 O O . PRO A 1 215 ? 2.855 -7.176 -11.111 1.00 97.31 215 PRO A O 1
ATOM 1643 N N . MET A 1 216 ? 0.834 -6.394 -11.707 1.00 97.62 216 MET A N 1
ATOM 1644 C CA . MET A 1 216 ? 0.136 -7.632 -11.382 1.00 97.62 216 MET A CA 1
ATOM 1645 C C . MET A 1 216 ? 0.714 -8.798 -12.209 1.00 97.62 216 MET A C 1
ATOM 1647 O O . MET A 1 216 ? 0.786 -8.684 -13.431 1.00 97.62 216 MET A O 1
ATOM 1651 N N . PRO A 1 217 ? 1.090 -9.931 -11.584 1.00 96.94 217 PRO A N 1
ATOM 1652 C CA . PRO A 1 217 ? 1.657 -11.052 -12.321 1.00 96.94 217 PRO A CA 1
ATOM 1653 C C . PRO A 1 217 ? 0.615 -11.683 -13.251 1.00 96.94 217 PRO A C 1
ATOM 1655 O O . PRO A 1 217 ? -0.544 -11.871 -12.868 1.00 96.94 217 PRO A O 1
ATOM 1658 N N . ASP A 1 218 ? 1.042 -12.070 -14.453 1.00 96.88 218 ASP A N 1
ATOM 1659 C CA . ASP A 1 218 ? 0.169 -12.698 -15.456 1.00 96.88 218 ASP A CA 1
ATOM 1660 C C . ASP A 1 218 ? -0.272 -14.109 -15.047 1.00 96.88 218 ASP A 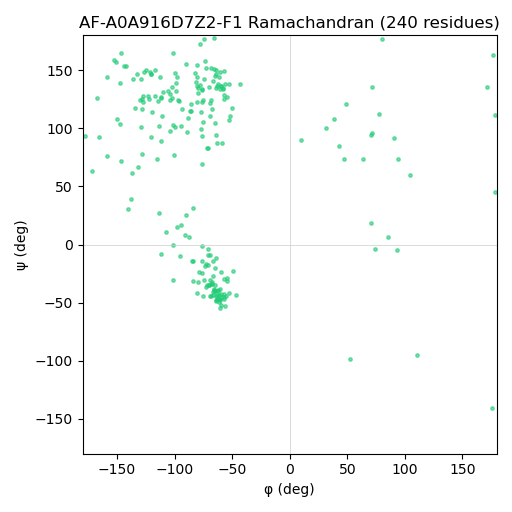C 1
ATOM 1662 O O . ASP A 1 218 ? -1.378 -14.550 -15.366 1.00 96.88 218 ASP A O 1
ATOM 1666 N N . VAL A 1 219 ? 0.584 -14.811 -14.298 1.00 97.25 219 VAL A N 1
ATOM 1667 C CA . VAL A 1 219 ? 0.383 -16.203 -13.884 1.00 97.25 219 VAL A CA 1
ATOM 1668 C C . VAL A 1 219 ? 0.116 -16.281 -12.384 1.00 97.25 219 VAL A C 1
ATOM 1670 O O . VAL A 1 219 ? 0.871 -15.754 -11.567 1.00 97.25 219 VAL A O 1
ATOM 1673 N N . GLU A 1 220 ? -0.930 -17.012 -12.005 1.00 97.50 220 GLU A N 1
ATOM 1674 C CA . GLU A 1 220 ? -1.217 -17.336 -10.608 1.00 97.50 220 GLU A CA 1
ATOM 1675 C C . GLU A 1 220 ? -0.277 -18.450 -10.116 1.00 97.50 220 GLU A C 1
ATOM 1677 O O . GLU A 1 220 ? -0.506 -19.633 -10.366 1.00 97.50 220 GLU A O 1
ATOM 1682 N N . ARG A 1 221 ? 0.790 -18.077 -9.400 1.00 97.06 221 ARG A N 1
ATOM 1683 C CA . ARG A 1 221 ? 1.765 -19.023 -8.830 1.00 97.06 221 ARG A CA 1
ATOM 1684 C C . ARG A 1 221 ? 1.568 -19.188 -7.330 1.00 97.06 221 ARG A C 1
ATOM 1686 O O . ARG A 1 221 ? 1.547 -18.207 -6.598 1.00 97.06 221 ARG A O 1
ATOM 1693 N N . VAL A 1 222 ? 1.471 -20.418 -6.828 1.00 95.69 222 VAL A N 1
ATOM 1694 C CA . VAL A 1 222 ? 1.327 -20.659 -5.376 1.00 95.69 222 VAL A CA 1
ATOM 1695 C C . VAL A 1 222 ? 2.573 -20.218 -4.605 1.00 95.69 222 VAL A C 1
ATOM 1697 O O . VAL A 1 222 ? 2.469 -19.686 -3.499 1.00 95.69 222 VAL A O 1
ATOM 1700 N N . ASP A 1 223 ? 3.737 -20.382 -5.223 1.00 95.50 223 ASP A N 1
ATOM 1701 C CA . ASP A 1 223 ? 5.064 -20.047 -4.720 1.00 95.50 223 ASP A CA 1
ATOM 1702 C C . ASP A 1 223 ? 5.554 -18.657 -5.164 1.00 95.50 223 ASP A C 1
ATOM 1704 O O . ASP A 1 223 ? 6.740 -18.369 -5.014 1.00 95.50 223 ASP A O 1
ATOM 1708 N N . GLN A 1 224 ? 4.661 -17.773 -5.646 1.00 95.12 224 GLN A N 1
ATOM 1709 C CA . GLN A 1 224 ? 5.007 -16.444 -6.185 1.00 95.12 224 GLN A CA 1
ATOM 1710 C C . GLN A 1 224 ? 5.986 -15.667 -5.299 1.00 95.12 224 GLN A C 1
ATOM 1712 O O . GLN A 1 224 ? 6.931 -15.073 -5.806 1.00 95.12 224 GLN A O 1
ATOM 1717 N N . PHE A 1 225 ? 5.780 -15.679 -3.979 1.00 92.00 225 PHE A N 1
ATOM 1718 C CA . PHE A 1 225 ? 6.662 -14.972 -3.054 1.00 92.00 225 PHE A CA 1
ATOM 1719 C C . PHE A 1 225 ? 8.082 -15.541 -3.063 1.00 92.00 225 PHE A C 1
ATOM 1721 O O . PHE A 1 225 ? 9.041 -14.792 -3.200 1.00 92.00 225 PHE A O 1
ATOM 1728 N N . ARG A 1 226 ? 8.222 -16.868 -2.964 1.00 92.25 226 ARG A N 1
ATOM 1729 C CA . ARG A 1 226 ? 9.531 -17.528 -2.979 1.00 92.25 226 ARG A CA 1
ATOM 1730 C C . ARG A 1 226 ? 10.233 -17.309 -4.316 1.00 92.25 226 ARG A C 1
ATOM 1732 O O . ARG A 1 226 ? 11.393 -16.915 -4.323 1.00 92.25 226 ARG A O 1
ATOM 1739 N N . TRP A 1 227 ? 9.508 -17.505 -5.417 1.00 94.88 227 TRP A N 1
ATOM 1740 C CA . TRP A 1 227 ? 10.016 -17.266 -6.763 1.00 94.88 227 TRP A CA 1
ATOM 1741 C C . TRP A 1 227 ? 10.511 -15.822 -6.930 1.00 94.88 227 TRP A C 1
ATOM 1743 O O . TRP A 1 227 ? 11.624 -15.613 -7.401 1.00 94.88 227 TRP A O 1
ATOM 1753 N N . GLN A 1 228 ? 9.742 -14.831 -6.462 1.00 92.12 228 GLN A N 1
ATOM 1754 C CA . GLN A 1 228 ? 10.138 -13.424 -6.540 1.00 92.12 228 GLN A CA 1
ATOM 1755 C C . GLN A 1 228 ? 11.378 -13.118 -5.696 1.00 92.12 228 GLN A C 1
ATOM 1757 O O . GLN A 1 228 ? 12.238 -12.368 -6.140 1.00 92.12 228 GLN A O 1
ATOM 1762 N N . MET A 1 229 ? 11.497 -13.692 -4.496 1.00 88.44 229 MET A N 1
ATOM 1763 C CA . MET A 1 229 ? 12.687 -13.500 -3.660 1.00 88.44 229 MET A CA 1
ATOM 1764 C C . MET A 1 229 ? 13.939 -14.114 -4.298 1.00 88.44 229 MET A C 1
ATOM 1766 O O . MET A 1 229 ? 15.013 -13.524 -4.223 1.00 88.44 229 MET A O 1
ATOM 1770 N N . GLU A 1 230 ? 13.816 -15.278 -4.941 1.00 92.31 230 GLU A N 1
ATOM 1771 C CA . GLU A 1 230 ? 14.913 -15.906 -5.688 1.00 92.31 230 GLU A CA 1
ATOM 1772 C C . GLU A 1 230 ? 15.286 -15.107 -6.948 1.00 92.31 230 GLU A C 1
ATOM 1774 O O . GLU A 1 230 ? 16.459 -15.062 -7.322 1.00 92.31 230 GLU A O 1
ATOM 1779 N N . GLU A 1 231 ? 14.308 -14.479 -7.603 1.00 91.88 231 GLU A N 1
ATOM 1780 C CA . GLU A 1 231 ? 14.539 -13.584 -8.740 1.00 91.88 231 GLU A CA 1
ATOM 1781 C C . GLU A 1 231 ? 15.229 -12.291 -8.295 1.00 91.88 231 GLU A C 1
ATOM 1783 O O . GLU A 1 231 ? 16.221 -11.900 -8.894 1.00 91.88 231 GLU A O 1
ATOM 1788 N N . ASP A 1 232 ? 14.797 -11.685 -7.189 1.00 87.19 232 ASP A N 1
ATOM 1789 C CA . ASP A 1 232 ? 15.401 -10.466 -6.633 1.00 87.19 232 ASP A CA 1
ATOM 1790 C C . ASP A 1 232 ? 16.827 -10.696 -6.115 1.00 87.19 232 ASP A C 1
ATOM 1792 O O . ASP A 1 232 ? 17.641 -9.777 -6.085 1.00 87.19 232 ASP A O 1
ATOM 1796 N N . GLN A 1 233 ? 17.158 -11.921 -5.701 1.00 88.75 233 GLN A N 1
ATOM 1797 C CA . GLN A 1 233 ? 18.532 -12.290 -5.356 1.00 88.75 233 GLN A CA 1
ATOM 1798 C C . GLN A 1 233 ? 19.424 -12.423 -6.592 1.00 88.75 233 GLN A C 1
ATOM 1800 O O . GLN A 1 233 ? 20.602 -12.072 -6.530 1.00 88.75 233 GLN A O 1
ATOM 1805 N N . ARG A 1 234 ? 18.877 -12.935 -7.701 1.00 93.88 234 ARG A N 1
ATOM 1806 C CA . ARG A 1 234 ? 19.596 -13.073 -8.975 1.00 93.88 234 ARG A CA 1
ATOM 1807 C C . ARG A 1 234 ? 19.755 -11.732 -9.685 1.00 93.88 234 ARG A C 1
ATOM 1809 O O . ARG A 1 234 ? 20.842 -11.417 -10.157 1.00 93.88 234 ARG A O 1
ATOM 1816 N N . ASN A 1 235 ? 18.677 -10.960 -9.711 1.00 91.94 235 ASN A N 1
ATOM 1817 C CA . ASN A 1 235 ? 18.517 -9.690 -10.398 1.00 91.94 235 ASN A CA 1
ATOM 1818 C C . ASN A 1 235 ? 17.986 -8.660 -9.391 1.00 91.94 235 ASN A C 1
ATOM 1820 O O . ASN A 1 235 ? 16.783 -8.375 -9.371 1.00 91.94 235 ASN A O 1
ATOM 1824 N N . PRO A 1 236 ? 18.850 -8.120 -8.509 1.00 85.69 236 PRO A N 1
ATOM 1825 C CA . PRO A 1 236 ? 18.417 -7.119 -7.548 1.00 85.69 236 PRO A CA 1
ATOM 1826 C C . PRO A 1 236 ? 17.814 -5.924 -8.293 1.00 85.69 236 PRO A C 1
ATOM 1828 O O . PRO A 1 236 ? 18.405 -5.474 -9.278 1.00 85.69 236 PRO A O 1
ATOM 1831 N N . PRO A 1 237 ? 16.652 -5.409 -7.849 1.00 79.44 237 PRO A N 1
ATOM 1832 C CA . PRO A 1 237 ? 16.044 -4.249 -8.483 1.00 79.44 237 PRO A CA 1
ATOM 1833 C C . PRO A 1 237 ? 17.042 -3.090 -8.473 1.00 79.44 237 PRO A C 1
ATOM 1835 O O . PRO A 1 237 ? 17.743 -2.877 -7.476 1.00 79.44 237 PRO A O 1
ATOM 1838 N N . ASP A 1 238 ? 17.120 -2.366 -9.590 1.00 77.88 238 ASP A N 1
ATOM 1839 C CA . ASP A 1 238 ? 18.020 -1.228 -9.706 1.00 77.88 238 ASP A CA 1
ATOM 1840 C C . ASP A 1 238 ? 17.591 -0.136 -8.725 1.00 77.88 238 ASP A C 1
ATOM 1842 O O . ASP A 1 238 ? 16.620 0.581 -8.945 1.00 77.88 238 ASP A O 1
ATOM 1846 N N . ARG A 1 239 ? 18.338 -0.001 -7.629 1.00 65.75 239 ARG A N 1
ATOM 1847 C CA . ARG A 1 239 ? 18.084 1.023 -6.609 1.00 65.75 239 ARG A CA 1
ATOM 1848 C C . ARG A 1 239 ? 18.316 2.443 -7.121 1.00 65.75 239 ARG A C 1
ATOM 1850 O O . ARG A 1 239 ? 17.957 3.388 -6.436 1.00 65.75 239 ARG A O 1
ATOM 1857 N N . ARG A 1 240 ? 18.970 2.605 -8.277 1.00 54.28 240 ARG A N 1
ATOM 1858 C CA . ARG A 1 240 ? 19.280 3.910 -8.878 1.00 54.28 240 ARG A CA 1
ATOM 1859 C C . ARG A 1 240 ? 18.249 4.357 -9.909 1.00 54.28 240 ARG A C 1
ATOM 1861 O O . ARG A 1 240 ? 18.312 5.503 -10.341 1.00 54.28 240 ARG A O 1
ATOM 1868 N N . ALA A 1 241 ? 17.327 3.484 -10.314 1.00 46.38 241 ALA A N 1
ATOM 1869 C CA . ALA A 1 241 ? 16.297 3.814 -11.297 1.00 46.38 241 ALA A CA 1
ATOM 1870 C C . ALA A 1 241 ? 15.153 4.680 -10.721 1.00 46.38 241 ALA A C 1
ATOM 1872 O O . ALA A 1 241 ? 14.253 5.075 -11.467 1.00 46.38 241 ALA A O 1
ATOM 1873 N N . TYR A 1 242 ? 15.200 5.015 -9.426 1.00 46.88 242 TYR A N 1
ATOM 1874 C CA . TYR A 1 242 ? 14.138 5.697 -8.680 1.00 46.88 242 TYR A CA 1
ATOM 1875 C C . TYR A 1 242 ? 14.606 7.024 -8.101 1.00 46.88 242 TYR A C 1
ATOM 1877 O O . TYR A 1 242 ? 15.696 7.068 -7.499 1.00 46.88 242 TYR A O 1
#

Nearest PDB structures (foldseek):
  7rec-assembly1_E-2  TM=5.318E-01  e=6.396E-02  Homo sapiens
  3f7s-assembly1_A-2  TM=4.998E-01  e=1.899E-01  Pseudomonas putida KT2440
  4ovm-assembly1_A  TM=6.177E-01  e=2.007E+00  Streptomyces carzinostaticus subsp. neocarzinostaticus
  4i4k-assembly1_A  TM=4.143E-01  e=5.638E-01  Streptomyces globisporus C-1027
  4i4k-assembly1_B  TM=4.277E-01  e=6.759E-01  Streptomyces globisporus C-1027

Solvent-accessible surface area (backbone atoms only — not comparable to full-atom values): 15188 Å² total; per-residue (Å²): 138,89,84,82,88,87,89,82,86,84,84,87,89,84,80,89,76,95,81,91,78,92,79,80,83,89,88,85,90,80,82,88,77,86,80,91,74,89,74,90,68,81,89,74,66,88,80,78,84,70,67,72,77,72,53,74,67,77,57,69,54,82,58,74,62,77,36,73,69,48,38,51,48,51,28,53,46,49,28,50,46,51,59,53,45,36,69,64,49,93,66,56,74,62,92,39,73,68,62,64,67,50,78,53,40,93,56,63,29,27,42,26,57,55,82,35,48,28,31,70,58,47,55,49,36,32,56,65,27,16,90,49,40,38,71,31,37,89,84,48,71,85,40,96,43,55,57,34,35,39,73,38,59,46,76,54,90,41,39,35,41,36,34,36,31,40,46,35,66,71,79,40,61,39,98,84,65,44,82,33,42,30,43,31,44,29,33,33,41,32,65,96,49,80,69,42,82,78,48,74,46,79,51,73,52,72,91,68,84,70,72,76,85,40,54,71,49,94,62,80,42,96,56,31,41,61,54,40,53,56,44,40,70,76,54,60,76,68,79,80,83,102

Secondary structure (DSSP, 8-state):
------------------------SSSSS-----------------------S--GGGSS-SS-S-SHHHHHHHHHHHHHHHHHS-TT-SS---SSHHHHT--S--S-EEEEPPTT--HHHHHHHHHHH-TTEEE--TTTTTSSSPEEEEEEEEEETTEEEEEEEEE-GGG-B-TTSSBPEEEEEEEEE-SSSPPEEEEEEEPPSTT-PPP---PPPSS--TTHHHHHHHHHHHS---TT--

pLDDT: mean 81.5, std 20.4, range [33.47, 98.44]

Mean predicted aligned error: 12.12 Å